Protein AF-A0A965AMY0-F1 (afdb_monomer_lite)

Radius of gyration: 26.98 Å; chains: 1; bounding box: 56×96×54 Å

Structure (mmCIF, N/CA/C/O backbone):
data_AF-A0A965AMY0-F1
#
_entry.id   AF-A0A965AMY0-F1
#
loop_
_atom_site.group_PDB
_atom_site.id
_atom_site.type_symbol
_atom_site.label_atom_id
_atom_site.label_alt_id
_atom_site.label_comp_id
_atom_site.label_asym_id
_atom_site.label_entity_id
_atom_site.label_seq_id
_atom_site.pdbx_PDB_ins_code
_atom_site.Cartn_x
_atom_site.Cartn_y
_atom_site.Cartn_z
_atom_site.occupancy
_atom_site.B_iso_or_equiv
_atom_site.auth_seq_id
_atom_site.auth_comp_id
_atom_site.auth_asym_id
_atom_site.auth_atom_id
_atom_site.pdbx_PDB_model_num
ATOM 1 N N . MET A 1 1 ? 33.129 76.648 -0.211 1.00 40.91 1 MET A N 1
ATOM 2 C CA . MET A 1 1 ? 31.915 75.975 -0.718 1.00 40.91 1 MET A CA 1
ATOM 3 C C . MET A 1 1 ? 32.056 74.474 -0.493 1.00 40.91 1 MET A C 1
ATOM 5 O O . MET A 1 1 ? 32.808 73.860 -1.237 1.00 40.91 1 MET A O 1
ATOM 9 N N . PRO A 1 2 ? 31.435 73.881 0.540 1.00 38.44 2 PRO A N 1
ATOM 10 C CA . PRO A 1 2 ? 31.402 72.432 0.691 1.00 38.44 2 PRO A CA 1
ATOM 11 C C . PRO A 1 2 ? 30.094 71.863 0.118 1.00 38.44 2 PRO A C 1
ATOM 13 O O . PRO A 1 2 ? 29.006 72.329 0.450 1.00 38.44 2 PRO A O 1
ATOM 16 N N . LEU A 1 3 ? 30.212 70.861 -0.756 1.00 37.47 3 LEU A N 1
ATOM 17 C CA . LEU A 1 3 ? 29.101 70.016 -1.191 1.00 37.47 3 LEU A CA 1
ATOM 18 C C . LEU A 1 3 ? 28.774 69.036 -0.053 1.00 37.47 3 LEU A C 1
ATOM 20 O O . LEU A 1 3 ? 29.602 68.200 0.304 1.00 37.47 3 LEU A O 1
ATOM 24 N N . ALA A 1 4 ? 27.576 69.141 0.517 1.00 36.69 4 ALA A N 1
ATOM 25 C CA . ALA A 1 4 ? 27.048 68.172 1.468 1.00 36.69 4 ALA A CA 1
ATOM 26 C C . ALA A 1 4 ? 26.496 66.955 0.706 1.00 36.69 4 ALA A C 1
ATOM 28 O O . ALA A 1 4 ? 25.493 67.060 0.003 1.00 36.69 4 ALA A O 1
ATOM 29 N N . ALA A 1 5 ? 27.151 65.801 0.838 1.00 40.34 5 ALA A N 1
ATOM 30 C CA . ALA A 1 5 ? 26.631 64.526 0.358 1.00 40.34 5 ALA A CA 1
ATOM 31 C C . ALA A 1 5 ? 25.761 63.895 1.456 1.00 40.34 5 ALA A C 1
ATOM 33 O O . ALA A 1 5 ? 26.271 63.382 2.451 1.00 40.34 5 ALA A O 1
ATOM 34 N N . ALA A 1 6 ? 24.441 63.954 1.289 1.00 38.78 6 ALA A N 1
ATOM 35 C CA . ALA A 1 6 ? 23.489 63.286 2.168 1.00 38.78 6 ALA A CA 1
ATOM 36 C C . ALA A 1 6 ? 23.416 61.793 1.809 1.00 38.78 6 ALA A C 1
ATOM 38 O O . ALA A 1 6 ? 22.980 61.426 0.719 1.00 38.78 6 ALA A O 1
ATOM 39 N N . TRP A 1 7 ? 23.854 60.927 2.721 1.00 38.91 7 TRP A N 1
ATOM 40 C CA . TRP A 1 7 ? 23.672 59.480 2.611 1.00 38.91 7 TRP A CA 1
ATOM 41 C C . TRP A 1 7 ? 22.263 59.114 3.084 1.00 38.91 7 TRP A C 1
ATOM 43 O O . TRP A 1 7 ? 21.954 59.176 4.273 1.00 38.91 7 TRP A O 1
ATOM 53 N N . GLY A 1 8 ? 21.394 58.748 2.142 1.00 32.88 8 GLY A N 1
ATOM 54 C CA . GLY A 1 8 ? 20.081 58.185 2.438 1.00 32.88 8 GLY A CA 1
ATOM 55 C C . GLY A 1 8 ? 20.211 56.732 2.889 1.00 32.88 8 GLY A C 1
ATOM 56 O O . GLY A 1 8 ? 20.557 55.860 2.096 1.00 32.88 8 GLY A O 1
ATOM 57 N N . VAL A 1 9 ? 19.915 56.460 4.159 1.00 40.53 9 VAL A N 1
ATOM 58 C CA . VAL A 1 9 ? 19.747 55.094 4.669 1.00 40.53 9 VAL A CA 1
ATOM 59 C C . VAL A 1 9 ? 18.398 54.572 4.175 1.00 40.53 9 VAL A C 1
ATOM 61 O O . VAL A 1 9 ? 17.348 54.904 4.721 1.00 40.53 9 VAL A O 1
ATOM 64 N N . ALA A 1 10 ? 18.414 53.757 3.121 1.00 36.34 10 ALA A N 1
ATOM 65 C CA . ALA A 1 10 ? 17.249 52.989 2.706 1.00 36.34 10 ALA A CA 1
ATOM 66 C C . ALA A 1 10 ? 17.063 51.816 3.681 1.00 36.34 10 ALA A C 1
ATOM 68 O O . ALA A 1 10 ? 17.710 50.777 3.562 1.00 36.34 10 ALA A O 1
ATOM 69 N N . ALA A 1 11 ? 16.191 51.992 4.674 1.00 38.28 11 ALA A N 1
ATOM 70 C CA . ALA A 1 11 ? 15.753 50.902 5.534 1.00 38.28 11 ALA A CA 1
ATOM 71 C C . ALA A 1 11 ? 14.931 49.909 4.696 1.00 38.28 11 ALA A C 1
ATOM 73 O O . ALA A 1 11 ? 13.764 50.152 4.378 1.00 38.28 11 ALA A O 1
ATOM 74 N N . SER A 1 12 ? 15.545 48.788 4.319 1.00 38.44 12 SER A N 1
ATOM 75 C CA . SER A 1 12 ? 14.845 47.652 3.732 1.00 38.44 12 SER A CA 1
ATOM 76 C C . SER A 1 12 ? 13.885 47.089 4.779 1.00 38.44 12 SER A C 1
ATOM 78 O O . SER A 1 12 ? 14.261 46.419 5.740 1.00 38.44 12 SER A O 1
ATOM 80 N N . ARG A 1 13 ? 12.601 47.414 4.624 1.00 40.78 13 ARG A N 1
ATOM 81 C CA . ARG A 1 13 ? 11.528 46.844 5.433 1.00 40.78 13 ARG A CA 1
ATOM 82 C C . ARG A 1 13 ? 11.476 45.358 5.091 1.00 40.78 13 ARG A C 1
ATOM 84 O O . ARG A 1 13 ? 10.983 44.986 4.031 1.00 40.78 13 ARG A O 1
ATOM 91 N N . ALA A 1 14 ? 12.059 44.526 5.953 1.00 39.56 14 ALA A N 1
ATOM 92 C CA . ALA A 1 14 ? 12.010 43.080 5.825 1.00 39.56 14 ALA A CA 1
ATOM 93 C C . ALA A 1 14 ? 10.544 42.664 5.668 1.00 39.56 14 ALA A C 1
ATOM 95 O O . ALA A 1 14 ? 9.740 42.819 6.592 1.00 39.56 14 ALA A O 1
ATOM 96 N N . ALA A 1 15 ? 10.195 42.181 4.477 1.00 35.12 15 ALA A N 1
ATOM 97 C CA . ALA A 1 15 ? 8.923 41.540 4.225 1.00 35.12 15 ALA A CA 1
ATOM 98 C C . ALA A 1 15 ? 8.898 40.263 5.069 1.00 35.12 15 ALA A C 1
ATOM 100 O O . ALA A 1 15 ? 9.390 39.213 4.663 1.00 35.12 15 ALA A O 1
ATOM 101 N N . ARG A 1 16 ? 8.372 40.371 6.293 1.00 32.97 16 ARG A N 1
ATOM 102 C CA . ARG A 1 16 ? 7.934 39.217 7.069 1.00 32.97 16 ARG A CA 1
ATOM 103 C C . ARG A 1 16 ? 6.765 38.624 6.298 1.00 32.97 16 ARG A C 1
ATOM 105 O O . ARG A 1 16 ? 5.636 39.086 6.437 1.00 32.97 16 ARG A O 1
ATOM 112 N N . GLY A 1 17 ? 7.070 37.666 5.425 1.00 32.09 17 GLY A N 1
ATOM 113 C CA . GLY A 1 17 ? 6.069 36.803 4.825 1.00 32.09 17 GLY A CA 1
ATOM 114 C C . GLY A 1 17 ? 5.215 36.246 5.953 1.00 32.09 17 GLY A C 1
ATOM 115 O O . GLY A 1 17 ? 5.718 35.552 6.836 1.00 32.09 17 GLY A O 1
ATOM 116 N N . GLN A 1 18 ? 3.944 36.634 5.959 1.00 35.66 18 GLN A N 1
ATOM 117 C CA . GLN A 1 18 ? 2.925 36.021 6.788 1.00 35.66 18 GLN A CA 1
ATOM 118 C C . GLN A 1 18 ? 2.754 34.597 6.265 1.00 35.66 18 GLN A C 1
ATOM 120 O O . GLN A 1 18 ? 1.941 34.335 5.383 1.00 35.66 18 GLN A O 1
ATOM 125 N N . PHE A 1 19 ? 3.567 33.673 6.773 1.00 31.25 19 PHE A N 1
ATOM 126 C CA . PHE A 1 19 ? 3.141 32.290 6.815 1.00 31.25 19 PHE A CA 1
ATOM 127 C C . PHE A 1 19 ? 1.894 32.295 7.688 1.00 31.25 19 PHE A C 1
ATOM 129 O O . PHE A 1 19 ? 1.954 32.631 8.870 1.00 31.25 19 PHE A O 1
ATOM 136 N N . VAL A 1 20 ? 0.749 32.017 7.073 1.00 33.44 20 VAL A N 1
ATOM 137 C CA . VAL A 1 20 ? -0.433 31.603 7.811 1.00 33.44 20 VAL A CA 1
ATOM 138 C C . VAL A 1 20 ? 0.004 30.349 8.559 1.00 33.44 20 VAL A C 1
ATOM 140 O O . VAL A 1 20 ? 0.143 29.285 7.957 1.00 33.44 20 VAL A O 1
ATOM 143 N N . GLU A 1 21 ? 0.297 30.479 9.852 1.00 36.56 21 GLU A N 1
ATOM 144 C CA . GLU A 1 21 ? 0.206 29.342 10.756 1.00 36.56 21 GLU A CA 1
ATOM 145 C C . GLU A 1 21 ? -1.244 28.884 10.656 1.00 36.56 21 GLU A C 1
ATOM 147 O O . GLU A 1 21 ? -2.154 29.487 11.226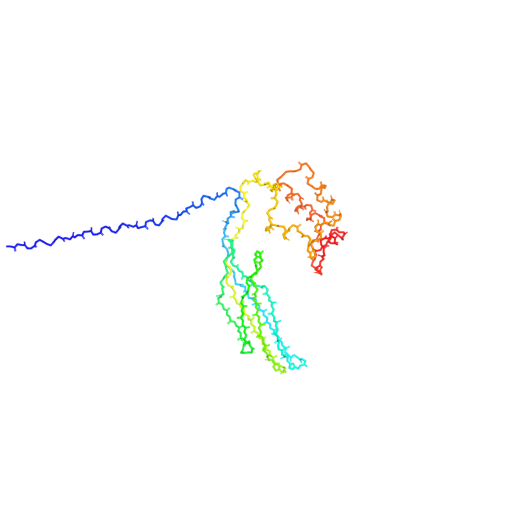 1.00 36.56 21 GLU A O 1
ATOM 152 N N . ALA A 1 22 ? -1.480 27.856 9.843 1.00 39.28 22 ALA A N 1
ATOM 153 C CA . ALA A 1 22 ? -2.684 27.071 9.968 1.00 39.28 22 ALA A CA 1
ATOM 154 C C . ALA A 1 22 ? -2.629 26.505 11.387 1.00 39.28 22 ALA A C 1
ATOM 156 O O . ALA A 1 22 ? -1.858 25.582 11.648 1.00 39.28 22 ALA A O 1
ATOM 157 N N . GLY A 1 23 ? -3.359 27.132 12.314 1.00 38.09 23 GLY A N 1
ATOM 158 C CA . GLY A 1 23 ? -3.565 26.591 13.648 1.00 38.09 23 GLY A CA 1
ATOM 159 C C . GLY A 1 23 ? -4.011 25.151 13.466 1.00 38.09 23 GLY A C 1
ATOM 160 O O . GLY A 1 23 ? -5.064 24.909 12.877 1.00 38.09 23 GLY A O 1
ATOM 161 N N . GLY A 1 24 ? -3.142 24.210 13.836 1.00 50.38 24 GLY A N 1
ATOM 162 C CA . GLY A 1 24 ? -3.396 22.795 13.626 1.00 50.38 24 GLY A CA 1
ATOM 163 C C . GLY A 1 24 ? -4.695 22.443 14.328 1.00 50.38 24 GLY A C 1
ATOM 164 O O . GLY A 1 24 ? -4.801 22.619 15.540 1.00 50.38 24 GLY A O 1
ATOM 165 N N . ASP A 1 25 ? -5.691 22.006 13.561 1.00 63.59 25 ASP A N 1
ATOM 166 C CA . ASP A 1 25 ? -6.920 21.466 14.124 1.00 63.59 25 ASP A CA 1
ATOM 167 C C . ASP A 1 25 ? -6.528 20.356 15.111 1.00 63.59 25 ASP A C 1
ATOM 169 O O . ASP A 1 25 ? -5.743 19.468 14.768 1.00 63.59 25 ASP A O 1
ATOM 173 N N . LEU A 1 26 ? -7.030 20.426 16.346 1.00 62.97 26 LEU A N 1
ATOM 174 C CA . LEU A 1 26 ? -6.721 19.464 17.413 1.00 62.97 26 LEU A CA 1
ATOM 175 C C . LEU A 1 26 ? -7.080 18.025 17.012 1.00 62.97 26 LEU A C 1
ATOM 177 O O . LEU A 1 26 ? -6.566 17.070 17.594 1.00 62.97 26 LEU A O 1
ATOM 181 N N . HIS A 1 27 ? -7.944 17.882 16.007 1.00 68.12 27 HIS A N 1
ATOM 182 C CA . HIS A 1 27 ? -8.390 16.618 15.439 1.00 68.12 27 HIS A CA 1
ATOM 183 C C . HIS A 1 27 ? -7.567 16.150 14.227 1.00 68.12 27 HIS A C 1
ATOM 185 O O . HIS A 1 27 ? -7.759 15.026 13.760 1.00 68.12 27 HIS A O 1
ATOM 191 N N . SER A 1 28 ? -6.657 16.980 13.708 1.00 71.25 28 SER A N 1
ATOM 192 C CA . SER A 1 28 ? -5.784 16.617 12.590 1.00 71.25 28 SER A CA 1
ATOM 193 C C . SER A 1 28 ? -4.590 15.770 13.045 1.00 71.25 28 SER A C 1
ATOM 195 O O . SER A 1 28 ? -4.064 15.973 14.143 1.00 71.25 28 SER A O 1
ATOM 197 N N . PRO A 1 29 ? -4.118 14.831 12.200 1.00 79.94 29 PRO A N 1
ATOM 198 C CA . PRO A 1 29 ? -2.915 14.065 12.493 1.00 79.94 29 PRO A CA 1
ATOM 199 C C . PRO A 1 29 ? -1.717 15.002 12.643 1.00 79.94 29 PRO A C 1
ATOM 201 O O . PRO A 1 29 ? -1.482 15.878 11.807 1.00 79.94 29 PRO A O 1
ATOM 204 N N . GLN A 1 30 ? -0.942 14.799 13.704 1.00 88.75 30 GLN A N 1
ATOM 205 C CA . GLN A 1 30 ? 0.308 15.522 13.907 1.00 88.75 30 GLN A CA 1
ATOM 206 C C . GLN A 1 30 ? 1.457 14.749 13.268 1.00 88.75 30 GLN A C 1
ATOM 208 O O . GLN A 1 30 ? 1.470 13.517 13.259 1.00 88.75 30 GLN A O 1
ATOM 213 N N . PHE A 1 31 ? 2.446 15.469 12.746 1.00 91.25 31 PHE A N 1
ATOM 214 C CA . PHE A 1 31 ? 3.624 14.852 12.148 1.00 91.25 31 PHE A CA 1
ATOM 215 C C . PHE A 1 31 ? 4.823 14.972 13.081 1.00 91.25 31 PHE A C 1
ATOM 217 O O . PHE A 1 31 ? 5.216 16.070 13.469 1.00 91.25 31 PHE A O 1
ATOM 224 N N . GLY A 1 32 ? 5.398 13.826 13.431 1.00 91.06 32 GLY A N 1
ATOM 225 C CA . GLY A 1 32 ? 6.611 13.717 14.225 1.00 91.06 32 GLY A CA 1
ATOM 226 C C . GLY A 1 32 ? 7.877 13.824 13.377 1.00 91.06 32 GLY A C 1
ATOM 227 O O . GLY A 1 32 ? 7.909 14.459 12.320 1.00 91.06 32 GLY A O 1
ATOM 228 N N . ALA A 1 33 ? 8.940 13.172 13.851 1.00 93.00 33 ALA A N 1
ATOM 229 C CA . ALA A 1 33 ? 10.237 13.175 13.187 1.00 93.00 33 ALA A CA 1
ATOM 230 C C . ALA A 1 33 ? 10.152 12.665 11.738 1.00 93.00 33 ALA A C 1
ATOM 232 O O . ALA A 1 33 ? 9.377 11.758 11.416 1.00 93.00 33 ALA A O 1
ATOM 233 N N . ALA A 1 34 ? 10.975 13.261 10.875 1.00 94.44 34 ALA A N 1
ATOM 234 C CA . ALA A 1 34 ? 11.134 12.857 9.487 1.00 94.44 34 ALA A CA 1
ATOM 235 C C . ALA A 1 34 ? 12.326 11.903 9.335 1.00 94.44 34 ALA A C 1
ATOM 237 O O . ALA A 1 34 ? 13.375 12.119 9.941 1.00 94.44 34 ALA A O 1
ATOM 238 N N . GLY A 1 35 ? 12.173 10.887 8.491 1.00 95.19 35 GLY A N 1
ATOM 239 C CA . GLY A 1 35 ? 13.249 10.013 8.037 1.00 95.19 35 GLY A CA 1
ATOM 240 C C . GLY A 1 35 ? 13.298 9.970 6.514 1.00 95.19 35 GLY A C 1
ATOM 241 O O . GLY A 1 35 ? 12.254 9.966 5.858 1.00 95.19 35 GLY A O 1
ATOM 242 N N . THR A 1 36 ? 14.507 9.922 5.957 1.00 97.00 36 THR A N 1
ATOM 243 C CA . THR A 1 36 ? 14.726 9.828 4.509 1.00 97.00 36 THR A CA 1
ATOM 244 C C . THR A 1 36 ? 15.282 8.457 4.145 1.00 97.00 36 THR A C 1
ATOM 246 O O . THR A 1 36 ? 16.210 7.966 4.784 1.00 97.00 36 THR A O 1
ATOM 249 N N . GLN A 1 37 ? 14.725 7.836 3.107 1.00 96.44 37 GLN A N 1
ATOM 250 C CA . GLN A 1 37 ? 15.173 6.543 2.592 1.00 96.44 37 GLN A CA 1
ATOM 251 C C . GLN A 1 37 ? 15.189 6.528 1.064 1.00 96.44 37 GLN A C 1
ATOM 253 O O . GLN A 1 37 ? 14.376 7.190 0.418 1.00 96.44 37 GLN A O 1
ATOM 258 N N . ARG A 1 38 ? 16.086 5.730 0.479 1.00 97.00 38 ARG A N 1
ATOM 259 C CA . ARG A 1 38 ? 16.074 5.452 -0.961 1.00 97.00 38 ARG A CA 1
ATOM 260 C C . ARG A 1 38 ? 15.243 4.211 -1.251 1.00 97.00 38 ARG A C 1
ATOM 262 O O . ARG A 1 38 ? 15.397 3.188 -0.592 1.00 97.00 38 ARG A O 1
ATOM 269 N N . TYR A 1 39 ? 14.380 4.303 -2.252 1.00 96.38 39 TYR A N 1
ATOM 270 C CA . TYR A 1 39 ? 13.478 3.241 -2.668 1.00 96.38 39 TYR A CA 1
ATOM 271 C C . TYR A 1 39 ? 13.615 3.001 -4.169 1.00 96.38 39 TYR A C 1
ATOM 273 O O . TYR A 1 39 ? 13.249 3.851 -4.979 1.00 96.38 39 TYR A O 1
ATOM 281 N N . ARG A 1 40 ? 14.164 1.842 -4.535 1.00 97.31 40 ARG A N 1
ATOM 282 C CA . ARG A 1 40 ? 14.358 1.431 -5.927 1.00 97.31 40 ARG A CA 1
ATOM 283 C C . ARG A 1 40 ? 13.193 0.547 -6.361 1.00 97.31 40 ARG A C 1
ATOM 285 O O . ARG A 1 40 ? 12.950 -0.488 -5.747 1.00 97.31 40 ARG A O 1
ATOM 292 N N . VAL A 1 41 ? 12.490 0.945 -7.415 1.00 96.62 41 VAL A N 1
ATOM 293 C CA . VAL A 1 41 ? 11.319 0.234 -7.943 1.00 96.62 41 VAL A CA 1
ATOM 294 C C . VAL A 1 41 ? 11.297 0.308 -9.462 1.00 96.62 41 VAL A C 1
ATOM 296 O O . VAL A 1 41 ? 11.682 1.313 -10.054 1.00 96.62 41 VAL A O 1
ATOM 299 N N . GLY A 1 42 ? 10.859 -0.760 -10.115 1.00 96.44 42 GLY A N 1
ATOM 300 C CA . GLY A 1 42 ? 10.875 -0.820 -11.564 1.00 96.44 42 GLY A CA 1
ATOM 301 C C . GLY A 1 42 ? 10.347 -2.123 -12.121 1.00 96.44 42 GLY A C 1
ATOM 302 O O . GLY A 1 42 ? 9.896 -3.001 -11.387 1.00 96.44 42 GLY A O 1
ATOM 303 N N . VAL A 1 43 ? 10.446 -2.237 -13.437 1.00 96.88 43 VAL A N 1
ATOM 304 C CA . VAL A 1 43 ? 10.149 -3.459 -14.178 1.00 96.88 43 VAL A CA 1
ATOM 305 C C . VAL A 1 43 ? 11.353 -3.846 -15.025 1.00 96.88 43 VAL A C 1
ATOM 307 O O . VAL A 1 43 ? 12.071 -2.988 -15.542 1.00 96.88 43 VAL A O 1
ATOM 310 N N . ARG A 1 44 ? 11.555 -5.154 -15.162 1.00 96.75 44 ARG A N 1
ATOM 311 C CA . ARG A 1 44 ? 12.562 -5.767 -16.022 1.00 96.75 44 ARG A CA 1
ATOM 312 C C . ARG A 1 44 ? 11.906 -6.902 -16.789 1.00 96.75 44 ARG A C 1
ATOM 314 O O . ARG A 1 44 ? 11.285 -7.770 -16.178 1.00 96.75 44 ARG A O 1
ATOM 321 N N . VAL A 1 45 ? 12.004 -6.866 -18.110 1.00 95.50 45 VAL A N 1
ATOM 322 C CA . VAL A 1 45 ? 11.345 -7.805 -19.017 1.00 95.50 45 VAL A CA 1
ATOM 323 C C . VAL A 1 45 ? 12.412 -8.491 -19.854 1.00 95.50 45 VAL A C 1
ATOM 325 O O . VAL A 1 45 ? 13.163 -7.823 -20.556 1.00 95.50 45 VAL A O 1
ATOM 328 N N . ALA A 1 46 ? 12.471 -9.821 -19.784 1.00 95.69 46 ALA A N 1
ATOM 329 C CA . ALA A 1 46 ? 13.431 -10.631 -20.529 1.00 95.69 46 ALA A CA 1
ATOM 330 C C . ALA A 1 46 ? 12.712 -11.544 -21.533 1.00 95.69 46 ALA A C 1
ATOM 332 O O . ALA A 1 46 ? 11.890 -12.383 -21.154 1.00 95.69 46 ALA A O 1
ATOM 333 N N . ALA A 1 47 ? 13.061 -11.420 -22.811 1.00 95.19 47 ALA A N 1
ATOM 334 C CA . ALA A 1 47 ? 12.476 -12.172 -23.918 1.00 95.19 47 ALA A CA 1
ATOM 335 C C . ALA A 1 47 ? 13.118 -13.567 -24.065 1.00 95.19 47 ALA A C 1
ATOM 337 O O . ALA A 1 47 ? 13.878 -13.837 -24.995 1.00 95.19 47 ALA A O 1
ATOM 338 N N . ARG A 1 48 ? 12.841 -14.478 -23.122 1.00 93.25 48 ARG A N 1
ATOM 339 C CA . ARG A 1 48 ? 13.463 -15.822 -23.085 1.00 93.25 48 ARG A CA 1
ATOM 340 C C . ARG A 1 48 ? 12.918 -16.797 -24.138 1.00 93.25 48 ARG A C 1
ATOM 342 O O . ARG A 1 48 ? 13.660 -17.657 -24.593 1.00 93.25 48 ARG A O 1
ATOM 349 N N . GLY A 1 49 ? 11.643 -16.671 -24.508 1.00 88.94 49 GLY A N 1
ATOM 350 C CA . GLY A 1 49 ? 10.939 -17.602 -25.406 1.00 88.94 49 GLY A CA 1
ATOM 351 C C . GLY A 1 49 ? 10.848 -17.160 -26.870 1.00 88.94 49 GLY A C 1
ATOM 352 O O . GLY A 1 49 ? 10.156 -17.804 -27.650 1.00 88.94 49 GLY A O 1
ATOM 353 N N . GLY A 1 50 ? 11.495 -16.052 -27.240 1.00 91.94 50 GLY A N 1
ATOM 354 C CA . GLY A 1 50 ? 11.384 -15.442 -28.567 1.00 91.94 50 GLY A CA 1
ATOM 355 C C . GLY A 1 50 ? 11.057 -13.952 -28.494 1.00 91.94 50 GLY A C 1
ATOM 356 O O . GLY A 1 50 ? 11.003 -13.373 -27.415 1.00 91.94 50 GLY A O 1
ATOM 357 N N . ARG A 1 51 ? 10.862 -13.329 -29.659 1.00 94.88 51 ARG A N 1
ATOM 358 C CA . ARG A 1 51 ? 10.562 -11.896 -29.799 1.00 94.88 51 ARG A CA 1
ATOM 359 C C . ARG A 1 51 ? 9.232 -11.539 -29.124 1.00 94.88 51 ARG A C 1
ATOM 361 O O . ARG A 1 51 ? 8.224 -12.192 -29.388 1.00 94.88 51 ARG A O 1
ATOM 368 N N . CYS A 1 52 ? 9.210 -10.475 -28.326 1.00 95.12 52 CYS A N 1
ATOM 369 C CA . CYS A 1 52 ? 7.996 -9.942 -27.703 1.00 95.12 52 CYS A CA 1
ATOM 370 C C . CYS A 1 52 ? 7.630 -8.590 -28.327 1.00 95.12 52 CYS A C 1
ATOM 372 O O . CYS A 1 52 ? 8.511 -7.813 -28.682 1.00 95.12 52 CYS A O 1
ATOM 374 N N . ARG A 1 53 ? 6.335 -8.296 -28.463 1.00 94.25 53 ARG A N 1
ATOM 375 C CA . ARG A 1 53 ? 5.826 -7.034 -29.020 1.00 94.25 53 ARG A CA 1
ATOM 376 C C . ARG A 1 53 ? 4.739 -6.452 -28.135 1.00 94.25 53 ARG A C 1
ATOM 378 O O . ARG A 1 53 ? 4.103 -7.199 -27.396 1.00 94.25 53 ARG A O 1
ATOM 385 N N . ASP A 1 54 ? 4.556 -5.139 -28.238 1.00 95.00 54 ASP A N 1
ATOM 386 C CA . ASP A 1 54 ? 3.481 -4.382 -27.588 1.00 95.00 54 ASP A CA 1
ATOM 387 C C . ASP A 1 54 ? 3.361 -4.668 -26.081 1.00 95.00 54 ASP A C 1
ATOM 389 O O . ASP A 1 54 ? 2.273 -4.842 -25.528 1.00 95.00 54 ASP A O 1
ATOM 393 N N . ILE A 1 55 ? 4.506 -4.726 -25.395 1.00 95.94 55 ILE A N 1
ATOM 394 C CA . ILE A 1 55 ? 4.542 -4.974 -23.956 1.00 95.94 55 ILE A CA 1
ATOM 395 C C . ILE A 1 55 ? 4.076 -3.708 -23.237 1.00 95.94 55 ILE A C 1
ATOM 397 O O . ILE A 1 55 ? 4.663 -2.631 -23.383 1.00 95.94 55 ILE A O 1
ATOM 401 N N . TYR A 1 56 ? 3.047 -3.874 -22.411 1.00 96.50 56 TYR A N 1
ATOM 402 C CA . TYR A 1 56 ? 2.471 -2.837 -21.568 1.00 96.50 56 TYR A CA 1
ATOM 403 C C . TYR A 1 56 ? 2.583 -3.254 -20.102 1.00 96.50 56 TYR A C 1
ATOM 405 O O . TYR A 1 56 ? 1.873 -4.151 -19.645 1.00 96.50 56 TYR A O 1
ATOM 413 N N . ALA A 1 57 ? 3.483 -2.614 -19.359 1.00 95.94 57 ALA A N 1
ATOM 414 C CA . ALA A 1 57 ? 3.680 -2.882 -17.941 1.00 95.94 57 ALA A CA 1
ATOM 415 C C . ALA A 1 57 ? 3.223 -1.691 -17.100 1.00 95.94 57 ALA A C 1
ATOM 417 O O . ALA A 1 57 ? 3.527 -0.536 -17.405 1.00 95.94 57 ALA A O 1
ATOM 418 N N . THR A 1 58 ? 2.519 -1.978 -16.005 1.00 95.50 58 THR A N 1
ATOM 419 C CA . THR A 1 58 ? 2.131 -0.952 -15.039 1.00 95.50 58 THR A CA 1
ATOM 420 C C . THR A 1 58 ? 2.440 -1.380 -13.623 1.00 95.50 58 THR A C 1
ATOM 422 O O . THR A 1 58 ? 2.206 -2.534 -13.271 1.00 95.50 58 THR A O 1
ATOM 425 N N . LEU A 1 59 ? 2.898 -0.441 -12.803 1.00 95.00 59 LEU A N 1
ATOM 426 C CA . LEU A 1 59 ? 3.166 -0.679 -11.391 1.00 95.00 59 LEU A CA 1
ATOM 427 C C . LEU A 1 59 ? 2.904 0.577 -10.554 1.00 95.00 59 LEU A C 1
ATOM 429 O O . LEU A 1 59 ? 3.080 1.689 -11.059 1.00 95.00 59 LEU A O 1
ATOM 433 N N . PRO A 1 60 ? 2.473 0.427 -9.291 1.00 94.50 60 PRO A N 1
ATOM 434 C CA . PRO A 1 60 ? 2.382 1.551 -8.374 1.00 94.50 60 PRO A CA 1
ATOM 435 C C . PRO A 1 60 ? 3.785 2.053 -8.019 1.00 94.50 60 PRO A C 1
ATOM 437 O O . PRO A 1 60 ? 4.713 1.270 -7.820 1.00 94.50 60 PRO A O 1
ATOM 440 N N . VAL A 1 61 ? 3.932 3.369 -7.925 1.00 95.12 61 VAL A N 1
ATOM 441 C CA . VAL A 1 61 ? 5.154 4.048 -7.493 1.00 95.12 61 VAL A CA 1
ATOM 442 C C . VAL A 1 61 ? 4.819 5.092 -6.425 1.00 95.12 61 VAL A C 1
ATOM 444 O O . VAL A 1 61 ? 3.674 5.551 -6.357 1.00 95.12 61 VAL A O 1
ATOM 447 N N . PRO A 1 62 ? 5.789 5.478 -5.578 1.00 94.19 62 PRO A N 1
ATOM 448 C CA . PRO A 1 62 ? 5.569 6.510 -4.575 1.00 94.19 62 PRO A CA 1
ATOM 449 C C . PRO A 1 62 ? 5.059 7.834 -5.164 1.00 94.19 62 PRO A C 1
ATOM 451 O O . PRO A 1 62 ? 5.383 8.212 -6.294 1.00 94.19 62 PRO A O 1
ATOM 454 N N . MET A 1 63 ? 4.276 8.549 -4.358 1.00 94.25 63 MET A N 1
ATOM 455 C CA . MET A 1 63 ? 3.780 9.897 -4.635 1.00 94.25 63 MET A CA 1
ATOM 456 C C . MET A 1 63 ? 3.785 10.743 -3.365 1.00 94.25 63 MET A C 1
ATOM 458 O O . MET A 1 63 ? 4.015 10.213 -2.270 1.00 94.25 63 MET A O 1
ATOM 462 N N . ASP A 1 64 ? 3.528 12.035 -3.540 1.00 93.12 64 ASP A N 1
ATOM 463 C CA . ASP A 1 64 ? 3.458 12.991 -2.445 1.00 93.12 64 ASP A CA 1
ATOM 464 C C . ASP A 1 64 ? 2.156 12.837 -1.649 1.00 93.12 64 ASP A C 1
ATOM 466 O O . ASP A 1 64 ? 1.069 12.694 -2.209 1.00 93.12 64 ASP A O 1
ATOM 470 N N . TRP A 1 65 ? 2.303 12.901 -0.331 1.00 92.19 65 TRP A N 1
ATOM 471 C CA . TRP A 1 65 ? 1.255 12.937 0.683 1.00 92.19 65 TRP A CA 1
ATOM 472 C C . TRP A 1 65 ? 1.639 13.976 1.751 1.00 92.19 65 TRP A C 1
ATOM 474 O O . TRP A 1 65 ? 2.811 14.343 1.847 1.00 92.19 65 TRP A O 1
ATOM 484 N N . PRO A 1 66 ? 0.710 14.456 2.594 1.00 91.31 66 PRO A N 1
ATOM 485 C CA . PRO A 1 66 ? 1.049 15.383 3.680 1.00 91.31 66 PRO A CA 1
ATOM 486 C C . PRO A 1 66 ? 2.201 14.898 4.584 1.00 91.31 66 PRO A C 1
ATOM 488 O O . PRO A 1 66 ? 3.046 15.687 5.007 1.00 91.31 66 PRO A O 1
ATOM 491 N N . GLU A 1 67 ? 2.271 13.592 4.836 1.00 93.00 67 GLU A N 1
ATOM 492 C CA . GLU A 1 67 ? 3.300 12.925 5.633 1.00 93.00 67 GLU A CA 1
ATOM 493 C C . GLU A 1 67 ? 4.524 12.457 4.830 1.00 93.00 67 GLU A C 1
ATOM 495 O O . GLU A 1 67 ? 5.513 12.029 5.429 1.00 93.00 67 GLU A O 1
ATOM 500 N N . GLN A 1 68 ? 4.475 12.483 3.495 1.00 94.75 68 GLN A N 1
ATOM 501 C CA . GLN A 1 68 ? 5.499 11.887 2.635 1.00 94.75 68 GLN A CA 1
ATOM 502 C C . GLN A 1 68 ? 5.814 12.757 1.419 1.00 94.75 68 GLN A C 1
ATOM 504 O O . GLN A 1 68 ? 4.943 13.054 0.616 1.00 94.75 68 GLN A O 1
ATOM 509 N N . GLN A 1 69 ? 7.094 13.042 1.201 1.00 95.69 69 GLN A N 1
ATOM 510 C CA . GLN A 1 69 ? 7.591 13.644 -0.036 1.00 95.69 69 GLN A CA 1
ATOM 511 C C . GLN A 1 69 ? 8.370 12.604 -0.837 1.00 95.69 69 GLN A C 1
ATOM 513 O O . GLN A 1 69 ? 9.218 11.902 -0.279 1.00 95.69 69 GLN A O 1
ATOM 518 N N . ALA A 1 70 ? 8.088 12.504 -2.133 1.00 95.19 70 ALA A N 1
ATOM 519 C CA . ALA A 1 70 ? 8.699 11.549 -3.042 1.00 95.19 70 ALA A CA 1
ATOM 520 C C . ALA A 1 70 ? 9.389 12.269 -4.205 1.00 95.19 70 ALA A C 1
ATOM 522 O O . ALA A 1 70 ? 8.752 12.885 -5.057 1.00 95.19 70 ALA A O 1
ATOM 523 N N . ARG A 1 71 ? 10.711 12.122 -4.296 1.00 96.50 71 ARG A N 1
ATOM 524 C CA . ARG A 1 71 ? 11.514 12.688 -5.384 1.00 96.50 71 ARG A CA 1
ATOM 525 C C . ARG A 1 71 ? 12.233 11.584 -6.138 1.00 96.50 71 ARG A C 1
ATOM 527 O O . ARG A 1 71 ? 12.882 10.747 -5.529 1.00 96.50 71 ARG A O 1
ATOM 534 N N . ILE A 1 72 ? 12.175 11.599 -7.465 1.00 96.44 72 ILE A N 1
ATOM 535 C CA . ILE A 1 72 ? 13.033 10.728 -8.278 1.00 96.44 72 ILE A CA 1
ATOM 536 C C . ILE A 1 72 ? 14.450 11.307 -8.235 1.00 96.44 72 ILE A C 1
ATOM 538 O O . ILE A 1 72 ? 14.653 12.470 -8.588 1.00 96.44 72 ILE A O 1
ATOM 542 N N . VAL A 1 73 ? 15.408 10.511 -7.767 1.00 97.75 73 VAL A N 1
ATOM 543 C CA . VAL A 1 73 ? 16.827 10.896 -7.672 1.00 97.75 73 VAL A CA 1
ATOM 544 C C . VAL A 1 73 ? 17.701 10.185 -8.691 1.00 97.75 73 VAL A C 1
ATOM 546 O O . VAL A 1 73 ? 18.794 10.660 -8.977 1.00 97.75 73 VAL A O 1
ATOM 549 N N . ASP A 1 74 ? 17.223 9.072 -9.240 1.00 97.56 74 ASP A N 1
ATOM 550 C CA . ASP A 1 74 ? 17.918 8.328 -10.280 1.00 97.56 74 ASP A CA 1
ATOM 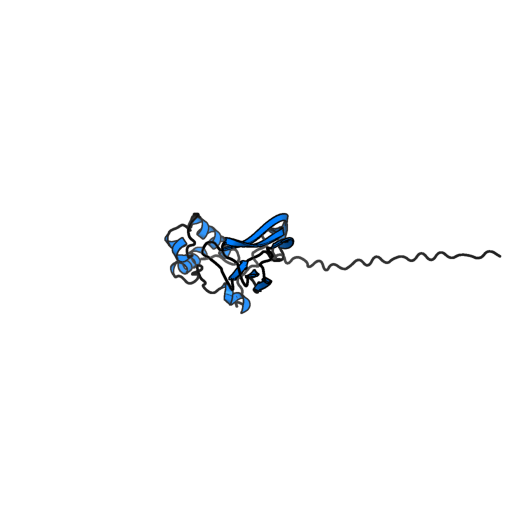551 C C . ASP A 1 74 ? 16.917 7.551 -11.154 1.00 97.56 74 ASP A C 1
ATOM 553 O O . ASP A 1 74 ? 15.821 7.184 -10.710 1.00 97.56 74 ASP A O 1
ATOM 557 N N . GLN A 1 75 ? 17.287 7.371 -12.419 1.00 96.81 75 GLN A N 1
ATOM 558 C CA . GLN A 1 75 ? 16.477 6.747 -13.456 1.00 96.81 75 GLN A CA 1
ATOM 559 C C . GLN A 1 75 ? 17.382 5.925 -14.374 1.00 96.81 75 GLN A C 1
ATOM 561 O O . GLN A 1 75 ? 18.212 6.467 -15.099 1.00 96.81 75 GLN A O 1
ATOM 566 N N . ASP A 1 76 ? 17.148 4.619 -14.377 1.00 96.94 76 ASP A N 1
ATOM 567 C CA . ASP A 1 76 ? 17.878 3.621 -15.148 1.00 96.94 76 ASP A CA 1
ATOM 568 C C . ASP A 1 76 ? 16.909 2.945 -16.130 1.00 96.94 76 ASP A C 1
ATOM 570 O O . ASP A 1 76 ? 16.004 2.204 -15.732 1.00 96.94 76 ASP A O 1
ATOM 574 N N . THR A 1 77 ? 17.044 3.254 -17.421 1.00 96.62 77 THR A N 1
ATOM 575 C CA . THR A 1 77 ? 16.143 2.778 -18.482 1.00 96.62 77 THR A CA 1
ATOM 576 C C . THR A 1 77 ? 16.920 2.244 -19.677 1.00 96.62 77 THR A C 1
ATOM 578 O O . THR A 1 77 ? 17.836 2.910 -20.159 1.00 96.62 77 THR A O 1
ATOM 581 N N . SER A 1 78 ? 16.507 1.098 -20.216 1.00 94.94 78 SER A N 1
ATOM 582 C CA . SER A 1 78 ? 17.025 0.556 -21.477 1.00 94.94 78 SER A CA 1
ATOM 583 C C . SER A 1 78 ? 16.529 1.348 -22.692 1.00 94.94 78 SER A C 1
ATOM 585 O O . SER A 1 78 ? 15.445 1.935 -22.668 1.00 94.94 78 SER A O 1
ATOM 587 N N . THR A 1 79 ? 17.263 1.286 -23.803 1.00 92.88 79 THR A N 1
ATOM 588 C CA . THR A 1 79 ? 16.901 1.941 -25.074 1.00 92.88 79 THR A CA 1
ATOM 589 C C . THR A 1 79 ? 15.597 1.428 -25.692 1.00 92.88 79 THR A C 1
ATOM 591 O O . THR A 1 79 ? 14.959 2.146 -26.454 1.00 92.88 79 THR A O 1
ATOM 594 N N . ASP A 1 80 ? 15.174 0.210 -25.349 1.00 92.31 80 ASP A N 1
ATOM 595 C CA . ASP A 1 80 ? 13.965 -0.435 -25.879 1.00 92.31 80 ASP A CA 1
ATOM 596 C C . ASP A 1 80 ? 12.656 0.150 -25.312 1.00 92.31 80 ASP A C 1
ATOM 598 O O . ASP A 1 80 ? 11.562 -0.143 -25.806 1.00 92.31 80 ASP A O 1
ATOM 602 N N . ILE A 1 81 ? 12.737 0.997 -24.276 1.00 94.31 81 ILE A N 1
ATOM 603 C CA . ILE A 1 81 ? 11.565 1.674 -23.720 1.00 94.31 81 ILE A CA 1
ATOM 604 C C . ILE A 1 81 ? 11.072 2.724 -24.718 1.00 94.31 81 ILE A C 1
ATOM 606 O O . ILE A 1 81 ? 11.649 3.800 -24.862 1.00 94.31 81 ILE A O 1
ATOM 610 N N . ARG A 1 82 ? 9.931 2.455 -25.360 1.00 95.06 82 ARG A N 1
ATOM 611 C CA . ARG A 1 82 ? 9.261 3.422 -26.244 1.00 95.06 82 ARG A CA 1
ATOM 612 C C . ARG A 1 82 ? 8.761 4.622 -25.446 1.00 95.06 82 ARG A C 1
ATOM 614 O O . ARG A 1 82 ? 8.766 5.756 -25.924 1.00 95.06 82 ARG A O 1
ATOM 621 N N . ARG A 1 83 ? 8.221 4.355 -24.256 1.00 95.69 83 ARG A N 1
ATOM 622 C CA . ARG A 1 83 ? 7.545 5.361 -23.443 1.00 95.69 83 ARG A CA 1
ATOM 623 C C . ARG A 1 83 ? 7.524 4.963 -21.978 1.00 95.69 83 ARG A C 1
ATOM 625 O O . ARG A 1 83 ? 7.086 3.875 -21.622 1.00 95.69 83 ARG A O 1
ATOM 632 N N . LEU A 1 84 ? 7.873 5.933 -21.145 1.00 96.06 84 LEU A N 1
ATOM 633 C CA . LEU A 1 84 ? 7.652 5.925 -19.708 1.00 96.06 84 LEU A CA 1
ATOM 634 C C . LEU A 1 84 ? 6.736 7.099 -19.352 1.00 96.06 84 LEU A C 1
ATOM 636 O O . LEU A 1 84 ? 7.061 8.246 -19.663 1.00 96.06 84 LEU A O 1
ATOM 640 N N . ARG A 1 85 ? 5.580 6.845 -18.734 1.00 96.31 85 ARG A N 1
ATOM 641 C CA . ARG A 1 85 ? 4.689 7.907 -18.234 1.00 96.31 85 ARG A CA 1
ATOM 642 C C . ARG A 1 85 ? 4.157 7.579 -16.848 1.00 96.31 85 ARG A C 1
ATOM 644 O O . ARG A 1 85 ? 4.093 6.421 -16.450 1.00 96.31 85 ARG A O 1
ATOM 651 N N . PHE A 1 86 ? 3.730 8.619 -16.142 1.00 95.62 86 PHE A N 1
ATOM 652 C CA . PHE A 1 86 ? 3.051 8.489 -14.861 1.00 95.62 86 PHE A CA 1
ATOM 653 C C . PHE A 1 86 ? 1.579 8.861 -14.997 1.00 95.62 86 PHE A C 1
ATOM 655 O O . PHE A 1 86 ? 1.238 9.789 -15.730 1.00 95.62 86 PHE A O 1
ATOM 662 N N . ARG A 1 87 ? 0.721 8.150 -14.271 1.00 94.56 87 ARG A N 1
ATOM 663 C CA . ARG A 1 87 ? -0.706 8.441 -14.143 1.00 94.56 87 ARG A CA 1
ATOM 664 C C . ARG A 1 87 ? -1.080 8.453 -12.671 1.00 94.56 87 ARG A C 1
ATOM 666 O O . ARG A 1 87 ? -0.864 7.466 -11.978 1.00 94.56 87 ARG A O 1
ATOM 673 N N . GLU A 1 88 ? -1.653 9.546 -12.198 1.00 91.31 88 GLU A N 1
ATOM 674 C CA . GLU A 1 88 ? -2.206 9.603 -10.848 1.00 91.31 88 GLU A CA 1
ATOM 675 C C . GLU A 1 88 ? -3.621 9.033 -10.839 1.00 91.31 88 GLU A C 1
ATOM 677 O O . GLU A 1 88 ? -4.414 9.291 -11.747 1.00 91.31 88 GLU A O 1
ATOM 682 N N . THR A 1 89 ? -3.921 8.228 -9.821 1.00 82.62 89 THR A N 1
ATOM 683 C CA . THR A 1 89 ? -5.273 7.728 -9.576 1.00 82.62 89 THR A CA 1
ATOM 684 C C . THR A 1 89 ? -5.837 8.473 -8.365 1.00 82.62 89 THR A C 1
ATOM 686 O O . THR A 1 89 ? -5.215 8.419 -7.302 1.00 82.62 89 THR A O 1
ATOM 689 N N . PRO A 1 90 ? -6.979 9.176 -8.488 1.00 77.75 90 PRO A N 1
ATOM 690 C CA . PRO A 1 90 ? -7.530 9.975 -7.395 1.00 77.75 90 PRO A CA 1
ATOM 691 C C . PRO A 1 90 ? -7.731 9.162 -6.112 1.00 77.75 90 PRO A C 1
ATOM 693 O O . PRO A 1 90 ? -8.383 8.118 -6.134 1.00 77.75 90 PRO A O 1
ATOM 696 N N . GLY A 1 91 ? -7.179 9.645 -4.996 1.00 70.56 91 GLY A N 1
ATOM 697 C CA . GLY A 1 91 ? -7.295 8.989 -3.687 1.00 70.56 91 GLY A CA 1
ATOM 698 C C . GLY A 1 91 ? -6.617 7.617 -3.592 1.00 70.56 91 GLY A C 1
ATOM 699 O O . GLY A 1 91 ? -6.931 6.852 -2.684 1.00 70.56 91 GLY A O 1
ATOM 700 N N . ALA A 1 92 ? -5.732 7.287 -4.533 1.00 76.44 92 ALA A N 1
ATOM 701 C CA . ALA A 1 92 ? -4.983 6.037 -4.571 1.00 76.44 92 ALA A CA 1
ATOM 702 C C . ALA A 1 92 ? -3.500 6.332 -4.859 1.00 76.44 92 ALA A C 1
ATOM 704 O O . ALA A 1 92 ? -2.972 7.338 -4.404 1.00 76.44 92 ALA A O 1
ATOM 705 N N . ALA A 1 93 ? -2.805 5.447 -5.575 1.00 83.50 93 ALA A N 1
ATOM 706 C CA . ALA A 1 93 ? -1.381 5.589 -5.862 1.00 83.50 93 ALA A CA 1
ATOM 707 C C . ALA A 1 93 ? -1.103 6.272 -7.215 1.00 83.50 93 ALA A C 1
ATOM 709 O O . ALA A 1 93 ? -1.940 6.290 -8.128 1.00 83.50 93 ALA A O 1
ATOM 710 N N . ARG A 1 94 ? 0.135 6.751 -7.381 1.00 93.81 94 ARG A N 1
ATOM 711 C CA . ARG A 1 94 ? 0.704 7.085 -8.689 1.00 93.81 94 ARG A CA 1
ATOM 712 C C . ARG A 1 94 ? 1.125 5.799 -9.387 1.00 93.81 94 ARG A C 1
ATOM 714 O O . ARG A 1 94 ? 1.781 4.942 -8.808 1.00 93.81 94 ARG A O 1
ATOM 721 N N . GLN A 1 95 ? 0.741 5.658 -10.643 1.00 95.38 95 GLN A N 1
ATOM 722 C CA . GLN A 1 95 ? 1.050 4.507 -11.476 1.00 95.38 95 GLN A CA 1
ATOM 723 C C . GLN A 1 95 ? 2.143 4.877 -12.474 1.00 95.38 95 GLN A C 1
ATOM 725 O O . GLN A 1 95 ? 2.028 5.876 -13.184 1.00 95.38 95 GLN A O 1
ATOM 730 N N . MET A 1 96 ? 3.183 4.057 -12.553 1.00 96.31 96 MET A N 1
ATOM 731 C CA . MET A 1 96 ? 4.163 4.082 -13.629 1.00 96.31 96 MET A CA 1
ATOM 732 C C . MET A 1 96 ? 3.693 3.164 -14.754 1.00 96.31 96 MET A C 1
ATOM 734 O O . MET A 1 96 ? 3.287 2.031 -14.503 1.00 96.31 96 MET A O 1
ATOM 738 N N . ILE A 1 97 ? 3.741 3.669 -15.984 1.00 97.25 97 ILE A N 1
ATOM 739 C CA . ILE A 1 97 ? 3.348 2.972 -17.208 1.00 97.25 97 ILE A CA 1
ATOM 740 C C . ILE A 1 97 ? 4.573 2.908 -18.119 1.00 97.25 97 ILE A C 1
ATOM 742 O O . ILE A 1 97 ? 5.139 3.949 -18.467 1.00 97.25 97 ILE A O 1
ATOM 746 N N . VAL A 1 98 ? 4.954 1.692 -18.500 1.00 97.44 98 VAL A N 1
ATOM 747 C CA . VAL A 1 98 ? 6.098 1.383 -19.361 1.00 97.44 98 VAL A CA 1
ATOM 748 C C . VAL A 1 98 ? 5.582 0.686 -20.616 1.00 97.44 98 VAL A C 1
ATOM 750 O O . VAL A 1 98 ? 4.936 -0.357 -20.522 1.00 97.44 98 VAL A O 1
ATOM 753 N N . GLU A 1 99 ? 5.867 1.258 -21.783 1.00 97.75 99 GLU A N 1
ATOM 754 C CA . GLU A 1 99 ? 5.543 0.666 -23.086 1.00 97.75 99 GLU A CA 1
ATOM 755 C C . GLU A 1 99 ? 6.841 0.289 -23.816 1.00 97.75 99 GLU A C 1
ATOM 757 O O . GLU A 1 99 ? 7.725 1.134 -23.997 1.00 97.75 99 GLU A O 1
ATOM 762 N N . ILE A 1 100 ? 6.938 -0.963 -24.267 1.00 96.44 100 ILE A N 1
ATOM 763 C CA . ILE A 1 100 ? 8.025 -1.486 -25.110 1.00 96.44 100 ILE A CA 1
ATOM 764 C C . ILE A 1 100 ? 7.378 -2.003 -26.397 1.00 96.44 100 ILE A C 1
ATOM 766 O O . ILE A 1 100 ? 6.576 -2.936 -26.356 1.00 96.44 100 ILE A O 1
ATOM 770 N N . SER A 1 101 ? 7.692 -1.384 -27.540 1.00 92.75 101 SER A N 1
ATOM 771 C CA . SER A 1 101 ? 7.030 -1.739 -28.813 1.00 92.75 101 SER A CA 1
ATOM 772 C C . SER A 1 101 ? 7.500 -3.092 -29.339 1.00 92.75 101 SER A C 1
ATOM 774 O O . SER A 1 101 ? 6.705 -3.880 -29.841 1.00 92.75 101 SER A O 1
ATOM 776 N N . ASP A 1 102 ? 8.801 -3.349 -29.243 1.00 94.06 102 ASP A N 1
ATOM 777 C CA . ASP A 1 102 ? 9.438 -4.542 -29.776 1.00 94.06 102 ASP A CA 1
ATOM 778 C C . ASP A 1 102 ? 10.652 -4.884 -28.917 1.00 94.06 102 ASP A C 1
ATOM 780 O O . ASP A 1 102 ? 11.483 -4.020 -28.656 1.00 94.06 102 ASP A O 1
ATOM 784 N N . LEU A 1 103 ? 10.731 -6.134 -28.474 1.00 96.12 103 LEU A N 1
ATOM 785 C CA . LEU A 1 103 ? 11.843 -6.676 -27.709 1.00 96.12 103 LEU A CA 1
ATOM 786 C C . LEU A 1 103 ? 12.375 -7.915 -28.447 1.00 96.12 103 LEU A C 1
ATOM 788 O O . LEU A 1 103 ? 11.654 -8.919 -28.547 1.00 96.12 103 LEU A O 1
ATOM 792 N N . PRO A 1 104 ? 13.602 -7.866 -28.996 1.00 94.81 104 PRO A N 1
ATOM 793 C CA . PRO A 1 104 ? 14.198 -8.992 -29.705 1.00 94.81 104 PRO A CA 1
ATOM 794 C C . PRO A 1 104 ? 14.323 -10.250 -28.839 1.00 94.81 104 PRO A C 1
ATOM 796 O O . PRO A 1 104 ? 14.365 -10.188 -27.612 1.00 94.81 104 PRO A O 1
ATOM 799 N N . ALA A 1 105 ? 14.420 -11.413 -29.487 1.00 95.06 105 ALA A N 1
ATOM 800 C CA . ALA A 1 105 ? 14.670 -12.664 -28.780 1.00 95.06 105 ALA A CA 1
ATOM 801 C C . ALA A 1 105 ? 15.989 -12.587 -27.992 1.00 95.06 105 ALA A C 1
ATOM 803 O O . ALA A 1 105 ? 16.980 -12.059 -28.490 1.00 95.06 105 ALA A O 1
ATOM 804 N N . ALA A 1 106 ? 15.981 -13.126 -26.772 1.00 93.38 106 ALA A N 1
ATOM 805 C CA . ALA A 1 106 ? 17.087 -13.087 -25.816 1.00 93.38 106 ALA A CA 1
ATOM 806 C C . ALA A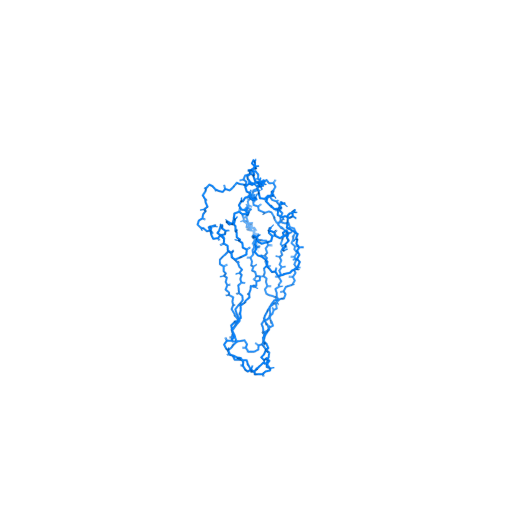 1 106 ? 17.511 -11.682 -25.330 1.00 93.38 106 ALA A C 1
ATOM 808 O O . ALA A 1 106 ? 18.466 -11.591 -24.559 1.00 93.38 106 ALA A O 1
ATOM 809 N N . ALA A 1 107 ? 16.798 -10.613 -25.706 1.00 94.56 107 ALA A N 1
ATOM 810 C CA . ALA A 1 107 ? 17.032 -9.270 -25.179 1.00 94.56 107 ALA A CA 1
ATOM 811 C C . ALA A 1 107 ? 16.336 -9.047 -23.824 1.00 94.56 107 ALA A C 1
ATOM 813 O O . ALA A 1 107 ? 15.395 -9.757 -23.443 1.00 94.56 107 ALA A O 1
ATOM 814 N N . GLU A 1 108 ? 16.803 -8.029 -23.104 1.00 95.88 108 GLU A N 1
ATOM 815 C CA . GLU A 1 108 ? 16.242 -7.567 -21.838 1.00 95.88 108 GLU A CA 1
ATOM 816 C C . GLU A 1 108 ? 16.008 -6.058 -21.909 1.00 95.88 108 GLU A C 1
ATOM 818 O O . GLU A 1 108 ? 16.878 -5.316 -22.353 1.00 95.88 108 GLU A O 1
ATOM 823 N N . ALA A 1 109 ? 14.835 -5.621 -21.457 1.00 96.88 109 ALA A N 1
ATOM 824 C CA . ALA A 1 109 ? 14.492 -4.217 -21.295 1.00 96.88 109 ALA A CA 1
ATOM 825 C C . ALA A 1 109 ? 14.153 -3.928 -19.832 1.00 96.88 109 ALA A C 1
ATOM 827 O O . ALA A 1 109 ? 13.542 -4.754 -19.145 1.00 96.88 109 ALA A O 1
ATOM 828 N N . HIS A 1 110 ? 14.500 -2.739 -19.349 1.00 97.19 110 HIS A N 1
ATOM 829 C CA . HIS A 1 110 ? 14.221 -2.323 -17.981 1.00 97.19 110 HIS A CA 1
ATOM 830 C C . HIS A 1 110 ? 13.862 -0.846 -17.885 1.00 97.19 110 HIS A C 1
ATOM 832 O O . HIS A 1 110 ? 14.318 -0.006 -18.656 1.00 97.19 110 HIS A O 1
ATOM 838 N N . ALA A 1 111 ? 13.031 -0.538 -16.896 1.00 97.69 111 ALA A N 1
ATOM 839 C CA . ALA A 1 111 ? 12.753 0.816 -16.451 1.00 97.69 111 ALA A CA 1
ATOM 840 C C . ALA A 1 111 ? 12.709 0.801 -14.925 1.00 97.69 111 ALA A C 1
ATOM 842 O O . ALA A 1 111 ? 11.767 0.274 -14.323 1.00 97.69 111 ALA A O 1
ATOM 843 N N . ILE A 1 112 ? 13.758 1.334 -14.309 1.00 97.94 112 ILE A N 1
ATOM 844 C CA . ILE A 1 112 ? 13.978 1.318 -12.870 1.00 97.94 112 ILE A CA 1
ATOM 845 C C . ILE A 1 112 ? 14.175 2.752 -12.395 1.00 97.94 112 ILE A C 1
ATOM 847 O O . ILE A 1 112 ? 14.987 3.500 -12.928 1.00 97.94 112 ILE A O 1
ATOM 851 N N . LEU A 1 113 ? 13.409 3.137 -11.382 1.00 97.2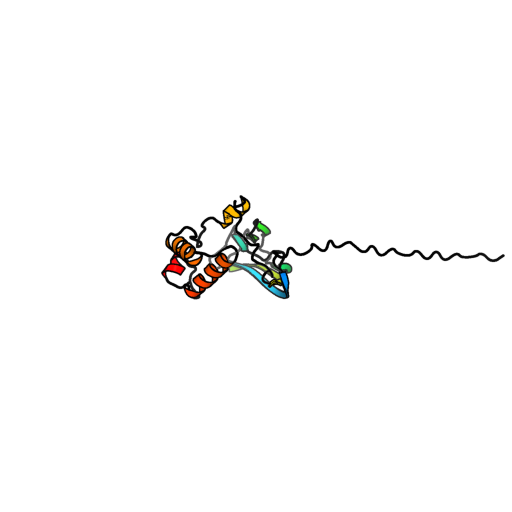5 113 LEU A N 1
ATOM 852 C CA . LEU A 1 113 ? 13.485 4.443 -10.750 1.00 97.25 113 LEU A CA 1
ATOM 853 C C . LEU A 1 113 ? 13.973 4.282 -9.320 1.00 97.25 113 LEU A C 1
ATOM 855 O O . LEU A 1 113 ? 13.524 3.395 -8.589 1.00 97.25 113 LEU A O 1
ATOM 859 N N . THR A 1 114 ? 14.839 5.193 -8.907 1.00 98.06 114 THR A N 1
ATOM 860 C CA . THR A 1 114 ? 15.227 5.346 -7.512 1.00 98.06 114 THR A CA 1
ATOM 861 C C . THR A 1 114 ? 14.569 6.607 -6.973 1.00 98.06 114 THR A C 1
ATOM 863 O O . THR A 1 114 ? 14.839 7.720 -7.430 1.00 98.06 114 THR A O 1
ATOM 866 N N . PHE A 1 115 ? 13.698 6.431 -5.987 1.00 97.62 115 PHE A N 1
ATOM 867 C CA . PHE A 1 115 ? 13.070 7.513 -5.247 1.00 97.62 115 PHE A CA 1
ATOM 868 C C . PHE A 1 115 ? 13.860 7.809 -3.977 1.00 97.62 115 PHE A C 1
ATOM 870 O O . PHE A 1 115 ? 14.281 6.895 -3.275 1.00 97.62 115 PHE A O 1
ATOM 877 N N . GLU A 1 116 ? 14.003 9.081 -3.645 1.00 98.06 116 GLU A N 1
ATOM 878 C CA . GLU A 1 116 ? 14.245 9.544 -2.290 1.00 98.06 116 GLU A CA 1
ATOM 879 C C . GLU A 1 116 ? 12.891 9.852 -1.652 1.00 98.06 116 GLU A C 1
ATOM 881 O O . GLU A 1 116 ? 12.103 10.646 -2.172 1.00 98.06 116 GLU A O 1
ATOM 886 N N . LEU A 1 117 ? 12.600 9.157 -0.556 1.00 97.44 117 LEU A N 1
ATOM 887 C CA . LEU A 1 117 ? 11.357 9.269 0.190 1.00 97.44 117 LEU A CA 1
ATOM 888 C C . LEU A 1 117 ? 11.655 9.898 1.540 1.00 97.44 117 LEU A C 1
ATOM 890 O O . LEU A 1 117 ? 12.341 9.283 2.353 1.00 97.44 117 LEU A O 1
ATOM 894 N N . THR A 1 118 ? 11.096 11.076 1.793 1.00 97.19 118 THR A N 1
ATOM 895 C CA . THR A 1 118 ? 11.107 11.702 3.118 1.00 97.19 118 THR A CA 1
ATOM 896 C C . THR A 1 118 ? 9.749 11.474 3.758 1.00 97.19 118 THR A C 1
ATOM 898 O O . THR A 1 118 ? 8.753 12.027 3.300 1.00 97.19 118 THR A O 1
ATOM 901 N N . ARG A 1 119 ? 9.697 10.637 4.797 1.00 96.19 119 ARG A N 1
ATOM 902 C CA . ARG A 1 119 ? 8.468 10.245 5.500 1.00 96.19 119 ARG A CA 1
ATOM 903 C C . ARG A 1 119 ? 8.492 10.763 6.927 1.00 96.19 119 ARG A C 1
ATOM 905 O O . ARG A 1 119 ? 9.495 10.615 7.619 1.00 96.19 119 ARG A O 1
ATOM 912 N N . ARG A 1 120 ? 7.384 11.338 7.376 1.00 95.31 120 ARG A N 1
ATOM 913 C CA . ARG A 1 120 ? 7.173 11.767 8.758 1.00 95.31 120 ARG A CA 1
ATOM 914 C C . ARG A 1 120 ? 6.357 10.727 9.511 1.00 95.31 120 ARG A C 1
ATOM 916 O O . ARG A 1 120 ? 5.441 10.129 8.950 1.00 95.31 120 ARG A O 1
ATOM 923 N N . ALA A 1 121 ? 6.683 10.515 10.782 1.00 92.62 121 ALA A N 1
ATOM 924 C CA . ALA A 1 121 ? 5.842 9.706 11.656 1.00 92.62 121 ALA A CA 1
ATOM 925 C C . ALA A 1 121 ? 4.472 10.382 11.824 1.00 92.62 121 ALA A C 1
ATOM 927 O O . ALA A 1 121 ? 4.415 11.580 12.092 1.00 92.62 121 ALA A O 1
ATOM 928 N N . ILE A 1 122 ? 3.383 9.626 11.687 1.00 90.56 122 ILE A N 1
ATOM 929 C CA . ILE A 1 122 ? 2.042 10.106 12.035 1.00 90.56 122 ILE A CA 1
ATOM 930 C C . ILE A 1 122 ? 1.850 9.848 13.527 1.00 90.56 122 ILE A C 1
ATOM 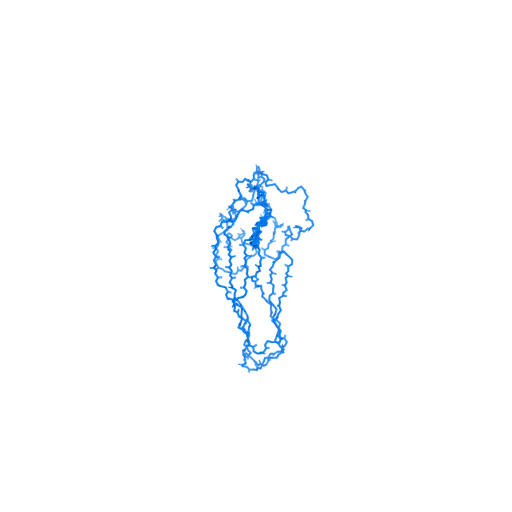932 O O . ILE A 1 122 ? 1.891 8.701 13.972 1.00 90.56 122 ILE A O 1
ATOM 936 N N . LEU A 1 123 ? 1.686 10.918 14.294 1.00 89.69 123 LEU A N 1
ATOM 937 C CA . LEU A 1 123 ? 1.397 10.858 15.718 1.00 89.69 123 LEU A CA 1
ATOM 938 C C . LEU A 1 123 ? -0.114 10.814 15.928 1.00 89.69 123 LEU A C 1
ATOM 940 O O . LEU A 1 123 ? -0.884 11.400 15.160 1.00 89.69 123 LEU A O 1
ATOM 944 N N . ALA A 1 124 ? -0.527 10.116 16.984 1.00 83.81 124 ALA A N 1
ATOM 945 C CA . ALA A 1 124 ? -1.924 10.074 17.377 1.00 83.81 124 ALA A CA 1
ATOM 946 C C . ALA A 1 124 ? -2.428 11.497 17.688 1.00 83.81 124 ALA A C 1
ATOM 948 O O . ALA A 1 124 ? -1.689 12.283 18.292 1.00 83.81 124 ALA A O 1
ATOM 949 N N . PRO A 1 125 ? -3.664 11.841 17.288 1.00 85.31 125 PRO A N 1
ATOM 950 C CA . PRO A 1 125 ? -4.256 13.112 17.672 1.00 85.31 125 PRO A CA 1
ATOM 951 C C . PRO A 1 125 ? -4.382 13.178 19.205 1.00 85.31 125 PRO A C 1
ATOM 953 O O . PRO A 1 125 ? -4.734 12.173 19.829 1.00 85.31 125 PRO A O 1
ATOM 956 N N . PRO A 1 126 ? -4.113 14.340 19.825 1.00 82.62 126 PRO A N 1
ATOM 957 C CA . PRO A 1 126 ? -4.162 14.483 21.279 1.00 82.62 126 PRO A CA 1
ATOM 958 C C . PRO A 1 126 ? -5.584 14.350 21.842 1.00 82.62 126 PRO A C 1
ATOM 960 O O . PRO A 1 126 ? -5.739 13.994 23.005 1.00 82.62 126 PRO A O 1
ATOM 963 N N . GLU A 1 127 ? -6.612 14.616 21.028 1.00 85.88 127 GLU A N 1
ATOM 964 C CA . GLU A 1 127 ? -8.019 14.539 21.421 1.00 85.88 127 GLU A CA 1
ATOM 965 C C . GLU A 1 127 ? -8.849 13.792 20.366 1.00 85.88 127 GLU A C 1
ATOM 967 O O . GLU A 1 127 ? -8.851 14.140 19.182 1.00 85.88 127 GLU A O 1
ATOM 972 N N . THR A 1 128 ? -9.594 12.775 20.807 1.00 88.69 128 THR A N 1
ATOM 973 C CA . THR A 1 128 ? -10.382 11.881 19.938 1.00 88.69 128 THR A CA 1
ATOM 974 C C . THR A 1 128 ? -11.885 11.917 20.221 1.00 88.69 128 THR A C 1
ATOM 976 O O . THR A 1 128 ? -12.659 11.367 19.436 1.00 88.69 128 THR A O 1
ATOM 979 N N . ALA A 1 129 ? -12.341 12.594 21.283 1.00 85.25 129 ALA A N 1
ATOM 980 C CA . ALA A 1 129 ? -13.752 12.663 21.668 1.00 85.25 129 ALA A CA 1
ATOM 981 C C . ALA A 1 129 ? -14.640 13.296 20.583 1.00 85.25 129 ALA A C 1
ATOM 983 O O . ALA A 1 129 ? -15.795 12.901 20.424 1.00 85.25 129 ALA A O 1
ATOM 984 N N . GLY A 1 130 ? -14.094 14.240 19.808 1.00 82.62 130 GLY A N 1
ATOM 985 C CA . GLY A 1 130 ? -14.774 14.871 18.671 1.00 82.62 130 GLY A CA 1
ATOM 986 C C . GLY A 1 130 ? -14.805 14.024 17.392 1.00 82.62 130 GLY A C 1
ATOM 987 O O . GLY A 1 130 ? -15.553 14.342 16.467 1.00 82.62 130 GLY A O 1
ATOM 988 N N . LEU A 1 131 ? -14.032 12.933 17.319 1.00 87.12 131 LEU A N 1
ATOM 989 C CA . LEU A 1 131 ? -13.942 12.075 16.135 1.00 87.12 131 LEU A CA 1
ATOM 990 C C . LEU A 1 131 ? -15.122 11.100 16.094 1.00 87.12 131 LEU A C 1
ATOM 992 O O . LEU A 1 131 ? -15.052 9.953 16.550 1.00 87.12 131 LEU A O 1
ATOM 996 N N . VAL A 1 132 ? -16.231 11.572 15.532 1.00 86.00 132 VAL A N 1
ATOM 997 C CA . VAL A 1 132 ? -17.459 10.795 15.363 1.00 86.00 132 VAL A CA 1
ATOM 998 C C . VAL A 1 132 ? -17.733 10.497 13.888 1.00 86.00 132 VAL A C 1
ATOM 1000 O O . VAL A 1 132 ? -17.492 11.350 13.030 1.00 86.00 132 VAL A O 1
ATOM 1003 N N . PRO A 1 133 ? -18.263 9.303 13.554 1.00 83.56 133 PRO A N 1
ATOM 1004 C CA . PRO A 1 133 ? -18.731 9.032 12.203 1.00 83.56 133 PRO A CA 1
ATOM 1005 C C . PRO A 1 133 ? -19.768 10.080 11.773 1.00 83.56 133 PRO A C 1
ATOM 1007 O O . PRO A 1 133 ? -20.684 10.378 12.546 1.00 83.56 133 PRO A O 1
ATOM 1010 N N . PRO A 1 134 ? -19.670 10.627 10.551 1.00 85.69 134 PRO A N 1
ATOM 1011 C CA . PRO A 1 134 ? -20.624 11.619 10.085 1.00 85.69 134 PRO A CA 1
ATOM 1012 C C . PRO A 1 134 ? -22.014 10.992 9.931 1.00 85.69 134 PRO A C 1
ATOM 1014 O O . PRO A 1 134 ? -22.152 9.847 9.497 1.00 85.69 134 PRO A O 1
ATOM 1017 N N . ALA A 1 135 ? -23.065 11.767 10.217 1.00 85.44 135 ALA A N 1
ATOM 1018 C CA . ALA A 1 135 ? -24.451 11.311 10.066 1.00 85.44 135 ALA A CA 1
ATOM 1019 C C . ALA A 1 135 ? -24.801 10.931 8.614 1.00 85.44 135 ALA A C 1
ATOM 1021 O O . ALA A 1 135 ? -25.671 10.095 8.371 1.00 85.44 135 ALA A O 1
ATOM 1022 N N . LYS A 1 136 ? -24.124 11.549 7.638 1.00 85.81 136 LYS A N 1
ATOM 1023 C CA . LYS A 1 136 ? -24.238 11.237 6.212 1.00 85.81 136 LYS A CA 1
ATOM 1024 C C . LYS A 1 136 ? -22.843 11.109 5.619 1.00 85.81 136 LYS A C 1
ATOM 1026 O O . LYS A 1 136 ? -22.023 12.008 5.774 1.00 85.81 136 LYS A O 1
ATOM 1031 N N . SER A 1 137 ? -22.589 10.006 4.922 1.00 83.75 137 SER A N 1
ATOM 1032 C CA . SER A 1 137 ? -21.351 9.832 4.171 1.00 83.75 137 SER A CA 1
ATOM 1033 C C . SER A 1 137 ? -21.386 10.663 2.892 1.00 83.75 137 SER A C 1
ATOM 1035 O O . SER A 1 137 ? -22.333 10.588 2.099 1.00 83.75 137 SER A O 1
ATOM 1037 N N . ASP A 1 138 ? -20.330 11.446 2.686 1.00 85.56 138 ASP A N 1
ATOM 1038 C CA . ASP A 1 138 ? -20.122 12.137 1.422 1.00 85.56 138 ASP A CA 1
ATOM 1039 C C . ASP A 1 138 ? -19.965 11.121 0.275 1.00 85.56 138 ASP A C 1
ATOM 1041 O O . ASP A 1 138 ? -19.504 9.990 0.461 1.00 85.56 138 ASP A O 1
ATOM 1045 N N . ARG A 1 139 ? -20.362 11.518 -0.937 1.00 85.69 139 ARG A N 1
ATOM 1046 C CA . ARG A 1 139 ? -20.276 10.699 -2.148 1.00 85.69 139 ARG A CA 1
ATOM 1047 C C . ARG A 1 139 ? -18.850 10.210 -2.394 1.00 85.69 139 ARG A C 1
ATOM 1049 O O . ARG A 1 139 ? -18.697 9.067 -2.819 1.00 85.69 139 ARG A O 1
ATOM 1056 N N . GLN A 1 140 ? -17.839 11.028 -2.091 1.00 83.00 140 GLN A N 1
ATOM 1057 C CA . GLN A 1 140 ? -16.430 10.655 -2.243 1.00 83.00 140 GLN A CA 1
ATOM 1058 C C . GLN A 1 140 ? -16.026 9.493 -1.322 1.00 83.00 140 GLN A C 1
ATOM 1060 O O . GLN A 1 140 ? -15.215 8.658 -1.707 1.00 83.00 140 GLN A O 1
ATOM 1065 N N . LEU A 1 141 ? -16.643 9.371 -0.142 1.00 84.56 141 LEU A N 1
ATOM 1066 C CA . LEU A 1 141 ? -16.338 8.302 0.813 1.00 84.56 141 LEU A CA 1
ATOM 1067 C C . LEU A 1 141 ? -17.001 6.969 0.451 1.00 84.56 141 LEU A C 1
ATOM 1069 O O . LEU A 1 141 ? -16.527 5.912 0.861 1.00 84.56 141 LEU A O 1
ATOM 1073 N N . ARG A 1 142 ? -18.086 6.981 -0.337 1.00 84.19 142 ARG A N 1
ATOM 1074 C CA . ARG A 1 142 ? -18.861 5.763 -0.651 1.00 84.19 142 ARG A CA 1
ATOM 1075 C C . ARG A 1 142 ? -18.035 4.679 -1.335 1.00 84.19 142 ARG A C 1
ATOM 1077 O O . ARG A 1 142 ? -18.311 3.498 -1.117 1.00 84.19 142 ARG A O 1
ATOM 1084 N N . GLN A 1 143 ? -17.032 5.065 -2.124 1.00 84.31 143 GLN A N 1
ATOM 1085 C CA . GLN A 1 143 ? -16.148 4.104 -2.782 1.00 84.31 143 GLN A CA 1
ATOM 1086 C C . GLN A 1 143 ? -15.323 3.293 -1.771 1.00 84.31 143 GLN A C 1
ATOM 1088 O O . GLN A 1 143 ? -15.107 2.107 -1.982 1.00 84.31 143 GLN A O 1
ATOM 1093 N N . PHE A 1 144 ? -14.941 3.900 -0.644 1.00 86.25 144 PHE A N 1
ATOM 1094 C CA . PHE A 1 144 ? -14.149 3.258 0.410 1.00 86.25 144 PHE A CA 1
ATOM 1095 C C . PHE A 1 144 ? -15.004 2.476 1.419 1.00 86.25 144 PHE A C 1
ATOM 1097 O O . PHE A 1 144 ? -14.487 1.659 2.172 1.00 86.25 144 PHE A O 1
ATOM 1104 N N . LEU A 1 145 ? -16.318 2.714 1.441 1.00 88.69 145 LEU A N 1
ATOM 1105 C CA . LEU A 1 145 ? -17.271 2.027 2.325 1.00 88.69 145 LEU A CA 1
ATOM 1106 C C . LEU A 1 145 ? -17.931 0.803 1.667 1.00 88.69 145 LEU A C 1
ATOM 1108 O O . LEU A 1 145 ? -18.742 0.114 2.291 1.00 88.69 145 LEU A O 1
ATOM 1112 N N . SER A 1 146 ? -17.631 0.551 0.394 1.00 89.25 146 SER A N 1
ATOM 1113 C CA . SER A 1 146 ? -18.184 -0.570 -0.365 1.00 89.25 146 SER A CA 1
ATOM 1114 C C . SER A 1 146 ? -17.253 -1.788 -0.296 1.00 89.25 146 SER A C 1
ATOM 1116 O O . SER A 1 146 ? -16.043 -1.610 -0.180 1.00 89.25 146 SER A O 1
ATOM 1118 N N . PRO A 1 147 ? -17.779 -3.026 -0.362 1.00 93.94 147 PRO A N 1
ATOM 1119 C CA . PRO A 1 147 ? -16.940 -4.214 -0.494 1.00 93.94 147 PRO A CA 1
ATOM 1120 C C . PRO A 1 147 ? -16.065 -4.157 -1.748 1.00 93.94 147 PRO A C 1
ATOM 1122 O O . PRO A 1 147 ? -16.485 -3.626 -2.778 1.00 93.94 147 PRO A O 1
ATOM 1125 N N . SER A 1 148 ? -14.884 -4.757 -1.674 1.00 91.69 148 SER A N 1
ATOM 1126 C CA . SER A 1 148 ? -13.948 -4.883 -2.792 1.00 91.69 148 SER A CA 1
ATOM 1127 C C . SER A 1 148 ? -13.224 -6.236 -2.717 1.00 91.69 148 SER A C 1
ATOM 1129 O O . SER A 1 148 ? -13.389 -6.950 -1.722 1.00 91.69 148 SER A O 1
ATOM 1131 N N . PRO A 1 149 ? -12.467 -6.646 -3.754 1.00 93.69 149 PRO A N 1
ATOM 1132 C CA . PRO A 1 149 ? -11.690 -7.880 -3.700 1.00 93.69 149 PRO A CA 1
ATOM 1133 C C . PRO A 1 149 ? -10.835 -7.944 -2.432 1.00 93.69 149 PRO A C 1
ATOM 1135 O O . PRO A 1 149 ? -10.131 -6.987 -2.113 1.00 93.69 149 PRO A O 1
ATOM 1138 N N . TYR A 1 150 ? -10.920 -9.068 -1.720 1.00 93.94 150 TYR A N 1
ATOM 1139 C CA . TYR A 1 150 ? -10.255 -9.334 -0.439 1.00 93.94 150 TYR A CA 1
ATOM 1140 C C . TYR A 1 150 ? -10.767 -8.523 0.768 1.00 93.94 150 TYR A C 1
ATOM 1142 O O . TYR A 1 150 ? -10.307 -8.738 1.889 1.00 93.94 150 TYR A O 1
ATOM 1150 N N . ILE A 1 151 ? -11.742 -7.628 0.576 1.00 94.44 151 ILE A N 1
ATOM 1151 C CA . ILE A 1 151 ? -12.357 -6.801 1.622 1.00 94.44 151 ILE A CA 1
ATOM 1152 C C . ILE A 1 151 ? -13.872 -7.042 1.613 1.00 94.44 151 ILE A C 1
ATOM 1154 O O . ILE A 1 151 ? -14.673 -6.210 1.173 1.00 94.44 151 ILE A O 1
ATOM 1158 N N . GLU A 1 152 ? -14.302 -8.198 2.122 1.00 95.62 152 GLU A N 1
ATOM 1159 C CA . GLU A 1 152 ? -15.718 -8.584 2.159 1.00 95.62 152 GLU A CA 1
ATOM 1160 C C . GLU A 1 152 ? -16.472 -7.919 3.330 1.00 95.62 152 GLU A C 1
ATOM 1162 O O . GLU A 1 152 ? -17.121 -8.583 4.134 1.00 95.62 152 GLU A O 1
ATOM 1167 N N . SER A 1 153 ? -16.429 -6.587 3.439 1.00 94.12 153 SER A N 1
ATOM 1168 C CA . SER A 1 153 ? -16.937 -5.809 4.590 1.00 94.12 153 SER A CA 1
ATOM 1169 C C . SER A 1 153 ? -18.416 -6.042 4.956 1.00 94.12 153 SER A C 1
ATOM 1171 O O . SER A 1 153 ? -18.824 -5.786 6.088 1.00 94.12 153 SER A O 1
ATOM 1173 N N . ARG A 1 154 ? -19.229 -6.555 4.020 1.00 95.12 154 ARG A N 1
ATOM 1174 C CA . ARG A 1 154 ? -20.646 -6.919 4.229 1.00 95.12 154 ARG A CA 1
ATOM 1175 C C . ARG A 1 154 ? -20.876 -8.399 4.547 1.00 95.12 154 ARG A C 1
ATOM 1177 O O . ARG A 1 154 ? -22.026 -8.808 4.698 1.00 95.12 154 ARG A O 1
ATOM 1184 N N . HIS A 1 155 ? -19.824 -9.208 4.641 1.00 97.25 155 HIS A N 1
ATOM 1185 C CA . HIS A 1 155 ? -19.949 -10.627 4.949 1.00 97.25 155 HIS A CA 1
ATOM 1186 C C . HIS A 1 155 ? -20.601 -10.821 6.334 1.00 97.25 155 HIS A C 1
ATOM 1188 O O . HIS A 1 155 ? -20.179 -10.162 7.292 1.00 97.25 155 HIS A O 1
ATOM 1194 N N . PRO A 1 156 ? -21.588 -11.727 6.498 1.00 97.62 156 PRO A N 1
ATOM 1195 C CA . PRO A 1 156 ? -22.344 -11.859 7.746 1.00 97.62 156 PRO A CA 1
ATOM 1196 C C . PRO A 1 156 ? -21.474 -12.067 8.991 1.00 97.62 156 PRO A C 1
ATOM 1198 O O . PRO A 1 156 ? -21.749 -11.483 10.037 1.00 97.62 156 PRO A O 1
ATOM 1201 N N . ALA A 1 157 ? -20.394 -12.849 8.875 1.00 96.56 157 ALA A N 1
ATOM 1202 C CA . ALA A 1 157 ? -19.458 -13.077 9.977 1.00 96.56 157 ALA A CA 1
ATOM 1203 C C . ALA A 1 157 ? -18.695 -11.802 10.385 1.00 96.56 157 ALA A C 1
ATOM 1205 O O . ALA A 1 157 ? -18.555 -11.534 11.577 1.00 96.56 157 ALA A O 1
ATOM 1206 N N . ILE A 1 158 ? -18.273 -10.988 9.410 1.00 96.81 158 ILE A N 1
ATOM 1207 C CA . ILE A 1 158 ? -17.575 -9.716 9.652 1.00 96.81 158 ILE A CA 1
ATOM 1208 C C . ILE A 1 158 ? -18.530 -8.722 10.314 1.00 96.81 158 ILE A C 1
ATOM 1210 O O . ILE A 1 158 ? -18.197 -8.122 11.333 1.00 96.81 158 ILE A O 1
ATOM 1214 N N . VAL A 1 159 ? -19.754 -8.600 9.792 1.00 97.00 159 VAL A N 1
ATOM 1215 C CA . VAL A 1 159 ? -20.782 -7.715 10.360 1.00 97.00 159 VAL A CA 1
ATOM 1216 C C . VAL A 1 159 ? -21.151 -8.135 11.784 1.00 97.00 159 VAL A C 1
ATOM 1218 O O . VAL A 1 159 ? -21.307 -7.278 12.655 1.00 97.00 159 VAL A O 1
ATOM 1221 N N . LYS A 1 160 ? -21.280 -9.443 12.042 1.00 97.62 160 LYS A N 1
ATOM 1222 C CA . LYS A 1 160 ? -21.555 -9.980 13.380 1.00 97.62 160 LYS A CA 1
ATOM 1223 C C . LYS A 1 160 ? -20.436 -9.626 14.357 1.00 97.62 160 LYS A C 1
ATOM 1225 O O . LYS A 1 160 ? -20.741 -9.096 15.423 1.00 97.62 160 LYS A O 1
ATOM 1230 N N . LEU A 1 161 ? -19.178 -9.873 13.980 1.00 97.00 161 LEU A N 1
ATOM 1231 C CA . LEU A 1 161 ? -18.017 -9.530 14.799 1.00 97.00 161 LEU A CA 1
ATOM 1232 C C . LEU A 1 161 ? -17.993 -8.032 15.107 1.00 97.00 161 LEU A C 1
ATOM 1234 O O . LEU A 1 161 ? -18.000 -7.653 16.271 1.00 97.00 161 LEU A O 1
ATOM 1238 N N . ALA A 1 162 ? -18.073 -7.187 14.076 1.00 96.19 162 ALA A N 1
ATOM 1239 C CA . ALA A 1 162 ? -18.040 -5.739 14.236 1.00 96.19 162 ALA A CA 1
ATOM 1240 C C . ALA A 1 162 ? -19.139 -5.238 15.187 1.00 96.19 162 ALA A C 1
ATOM 1242 O O . ALA A 1 162 ? -18.855 -4.452 16.084 1.00 96.19 162 ALA A O 1
ATOM 1243 N N . ARG A 1 163 ? -20.384 -5.722 15.044 1.00 96.75 163 ARG A N 1
ATOM 1244 C CA . ARG A 1 163 ? -21.504 -5.346 15.930 1.00 96.75 163 ARG A CA 1
ATOM 1245 C C . ARG A 1 163 ? -21.267 -5.737 17.386 1.00 96.75 163 ARG A C 1
ATOM 1247 O O . ARG A 1 163 ? -21.626 -4.966 18.268 1.00 96.75 163 ARG A O 1
ATOM 1254 N N . GLN A 1 164 ? -20.700 -6.919 17.624 1.00 96.94 164 GLN A N 1
ATOM 1255 C CA . GLN A 1 164 ? -20.382 -7.391 18.972 1.00 96.94 164 GLN A CA 1
ATOM 1256 C C . GLN A 1 164 ? -19.251 -6.564 19.590 1.00 96.94 164 GLN A C 1
ATOM 1258 O O . GLN A 1 164 ? -19.375 -6.127 20.728 1.00 96.94 164 GLN A O 1
ATOM 1263 N N . THR A 1 165 ? -18.196 -6.294 18.822 1.00 97.12 165 THR A N 1
ATOM 1264 C CA . THR A 1 165 ? -17.018 -5.541 19.268 1.00 97.12 165 THR A CA 1
ATOM 1265 C C . THR A 1 165 ? -17.335 -4.091 19.629 1.00 97.12 165 THR A C 1
ATOM 1267 O O . THR A 1 165 ? -16.802 -3.569 20.599 1.00 97.12 165 THR A O 1
ATOM 1270 N N . VAL A 1 166 ? -18.209 -3.423 18.869 1.00 96.56 166 VAL A N 1
ATOM 1271 C CA . VAL A 1 166 ? -18.485 -1.985 19.060 1.00 96.56 166 VAL A CA 1
ATOM 1272 C C . VAL A 1 166 ? -19.682 -1.688 19.967 1.00 96.56 166 VAL A C 1
ATOM 1274 O O . VAL A 1 166 ? -20.075 -0.524 20.093 1.00 96.56 166 VAL A O 1
ATOM 1277 N N . ALA A 1 167 ? -20.305 -2.709 20.560 1.00 95.69 167 ALA A N 1
ATOM 1278 C CA . ALA A 1 167 ? -21.486 -2.543 21.401 1.00 95.69 167 ALA A CA 1
ATOM 1279 C C . ALA A 1 167 ? -21.176 -1.645 22.614 1.00 95.69 167 ALA A C 1
ATOM 1281 O O . ALA A 1 167 ? -20.225 -1.882 23.349 1.00 95.69 167 ALA A O 1
ATOM 1282 N N . GLY A 1 168 ? -21.970 -0.586 22.809 1.00 93.38 168 GLY A N 1
ATOM 1283 C CA . GLY A 1 168 ? -21.774 0.380 23.901 1.00 93.38 168 GLY A CA 1
ATOM 1284 C C . GLY A 1 168 ? -20.606 1.361 23.718 1.00 93.38 168 GLY A C 1
ATOM 1285 O O . GLY A 1 168 ? -20.442 2.257 24.541 1.00 93.38 168 GLY A O 1
ATOM 1286 N N . LEU A 1 169 ? -19.820 1.244 22.642 1.00 93.06 169 LEU A N 1
ATOM 1287 C CA . LEU A 1 169 ? -18.713 2.153 22.339 1.00 93.06 169 LEU A CA 1
ATOM 1288 C C . LEU A 1 169 ? -19.166 3.310 21.441 1.00 93.06 169 LEU A C 1
ATOM 1290 O O . LEU A 1 169 ? -20.136 3.198 20.687 1.00 93.06 169 LEU A O 1
ATOM 1294 N N . LEU A 1 170 ? -18.437 4.426 21.486 1.00 90.00 170 LEU A N 1
ATOM 1295 C CA . LEU A 1 170 ? -18.701 5.639 20.706 1.00 90.00 170 LEU A CA 1
ATOM 1296 C C . LEU A 1 170 ? -17.419 6.150 20.038 1.00 90.00 170 LEU A C 1
ATOM 1298 O O . LEU A 1 170 ? -16.321 5.896 20.528 1.00 90.00 170 LEU A O 1
ATOM 1302 N N . GLY A 1 171 ? -17.585 6.876 18.927 1.00 89.25 171 GLY A N 1
ATOM 1303 C CA . GLY A 1 171 ? -16.497 7.568 18.227 1.00 89.25 171 GLY A CA 1
ATOM 1304 C C . GLY A 1 171 ? -15.284 6.682 17.935 1.00 89.25 171 GLY A C 1
ATOM 1305 O O . GLY A 1 171 ? -15.427 5.535 17.499 1.00 89.25 171 GLY A O 1
ATOM 1306 N N . TRP A 1 172 ? -14.101 7.224 18.218 1.00 90.50 172 TRP A N 1
ATOM 1307 C CA . TRP A 1 172 ? -12.797 6.592 18.012 1.00 90.50 172 TRP A CA 1
ATOM 1308 C C . TRP A 1 172 ? -12.630 5.232 18.707 1.00 90.50 172 TRP A C 1
ATOM 1310 O O . TRP A 1 172 ? -12.068 4.312 18.113 1.00 90.50 172 TRP A O 1
ATOM 1320 N N . LYS A 1 173 ? -13.233 5.034 19.889 1.00 91.44 173 LYS A N 1
ATOM 1321 C CA . LYS A 1 173 ? -13.152 3.758 20.628 1.00 91.44 173 LYS A CA 1
ATOM 1322 C C . LYS A 1 173 ? -13.688 2.566 19.832 1.00 91.44 173 LYS A C 1
ATOM 1324 O O . LYS A 1 173 ? -13.276 1.435 20.061 1.00 91.44 173 LYS A O 1
ATOM 1329 N N . LYS A 1 174 ? -14.606 2.794 18.882 1.00 93.94 174 LYS A N 1
ATOM 1330 C CA . LYS A 1 174 ? -15.076 1.734 17.973 1.00 93.94 174 LYS A CA 1
ATOM 1331 C C . LYS A 1 174 ? -13.970 1.250 17.038 1.00 93.94 174 LYS A C 1
ATOM 1333 O O . LYS A 1 174 ? -13.907 0.061 16.746 1.00 93.94 174 LYS A O 1
ATOM 1338 N N . VAL A 1 175 ? -13.149 2.173 16.542 1.00 92.69 175 VAL A N 1
ATOM 1339 C CA . VAL A 1 175 ? -12.054 1.882 15.610 1.00 92.69 175 VAL A CA 1
ATOM 1340 C C . VAL A 1 175 ? -10.959 1.106 16.334 1.00 92.69 175 VAL A C 1
ATOM 1342 O O . VAL A 1 175 ? -10.543 0.065 15.835 1.00 92.69 175 VAL A O 1
ATOM 1345 N N . GLU A 1 176 ? -10.573 1.561 17.529 1.00 92.81 176 GLU A N 1
ATOM 1346 C CA . GLU A 1 176 ? -9.599 0.878 18.393 1.00 92.81 176 GLU A CA 1
ATOM 1347 C C . GLU A 1 176 ? -10.051 -0.547 18.721 1.00 92.81 176 GLU A C 1
ATOM 1349 O O . GLU A 1 176 ? -9.345 -1.502 18.416 1.00 92.81 176 GLU A O 1
ATOM 1354 N N . ALA A 1 177 ? -11.289 -0.717 19.199 1.00 96.62 177 ALA A N 1
ATOM 1355 C CA . ALA A 1 177 ? -11.806 -2.038 19.543 1.00 96.62 177 ALA A CA 1
ATOM 1356 C C . ALA A 1 177 ? -11.829 -3.006 18.345 1.00 96.62 177 ALA A C 1
ATOM 1358 O O . ALA A 1 177 ? -11.526 -4.188 18.498 1.00 96.62 177 ALA A O 1
ATOM 1359 N N . ILE A 1 178 ? -12.176 -2.530 17.140 1.00 96.06 178 ILE A N 1
ATOM 1360 C CA . ILE A 1 178 ? -12.109 -3.355 15.922 1.00 96.06 178 ILE A CA 1
ATOM 1361 C C . ILE A 1 178 ? -10.655 -3.716 15.593 1.00 96.06 178 ILE A C 1
ATOM 1363 O O . ILE A 1 178 ? -10.380 -4.868 15.260 1.00 96.06 178 ILE A O 1
ATOM 1367 N N . TYR A 1 179 ? -9.735 -2.753 15.673 1.00 95.00 179 TYR A N 1
ATOM 1368 C CA . TYR A 1 179 ? -8.312 -2.955 15.393 1.00 95.00 179 TYR A CA 1
ATOM 1369 C C . TYR A 1 179 ? -7.686 -4.004 16.323 1.00 95.00 179 TYR A C 1
ATOM 1371 O O . TYR A 1 179 ? -6.953 -4.878 15.846 1.00 95.00 179 TYR A O 1
ATOM 1379 N N . ASP A 1 180 ? -8.005 -3.938 17.615 1.00 96.88 180 ASP A N 1
ATOM 1380 C CA . ASP A 1 180 ? -7.498 -4.855 18.636 1.00 96.88 180 ASP A CA 1
ATOM 1381 C C . ASP A 1 180 ? -8.081 -6.259 18.448 1.00 96.88 180 ASP A C 1
ATOM 1383 O O . ASP A 1 180 ? -7.334 -7.224 18.281 1.00 96.88 180 ASP A O 1
ATOM 1387 N N . VAL A 1 181 ? -9.409 -6.379 18.327 1.00 97.31 181 VAL A N 1
ATOM 1388 C CA . VAL A 1 181 ? -10.080 -7.680 18.150 1.00 97.31 181 VAL A CA 1
ATOM 1389 C C . VAL A 1 181 ? -9.612 -8.416 16.894 1.00 97.31 181 VAL A C 1
ATOM 1391 O O . VAL A 1 181 ? -9.534 -9.646 16.894 1.00 97.31 181 VAL A O 1
ATOM 1394 N N . VAL A 1 182 ? -9.306 -7.704 15.805 1.00 95.81 182 VAL A N 1
ATOM 1395 C CA . VAL A 1 182 ? -8.763 -8.344 14.597 1.00 95.81 182 VAL A CA 1
ATOM 1396 C C . VAL A 1 182 ? -7.386 -8.947 14.873 1.00 95.81 182 VAL A C 1
ATOM 1398 O O . VAL A 1 182 ? -7.152 -10.083 14.472 1.00 95.81 182 VAL A O 1
ATOM 1401 N N . ARG A 1 183 ? -6.502 -8.244 15.592 1.00 95.62 183 ARG A N 1
ATOM 1402 C CA . ARG A 1 183 ? -5.162 -8.754 15.941 1.00 95.62 183 ARG A CA 1
ATOM 1403 C C . ARG A 1 183 ? -5.189 -9.894 16.943 1.00 95.62 183 ARG A C 1
ATOM 1405 O O . ARG A 1 183 ? -4.317 -10.752 16.902 1.00 95.62 183 ARG A O 1
ATOM 1412 N N . GLU A 1 184 ? -6.181 -9.912 17.820 1.00 96.62 184 GLU A N 1
ATOM 1413 C CA . GLU A 1 184 ? -6.384 -11.019 18.752 1.00 96.62 184 GLU A CA 1
ATOM 1414 C C . GLU A 1 184 ? -6.888 -12.285 18.049 1.00 96.62 184 GLU A C 1
ATOM 1416 O O . GLU A 1 184 ? -6.572 -13.395 18.471 1.00 96.62 184 GLU A O 1
ATOM 1421 N N . ARG A 1 185 ? -7.697 -12.138 16.991 1.00 96.00 185 ARG A N 1
ATOM 1422 C CA . ARG A 1 185 ? -8.377 -13.266 16.331 1.00 96.00 185 ARG A CA 1
ATOM 1423 C C . ARG A 1 185 ? -7.711 -13.763 15.059 1.00 96.00 185 ARG A C 1
ATOM 1425 O O . ARG A 1 185 ? -8.006 -14.881 14.644 1.00 96.00 185 ARG A O 1
ATOM 1432 N N . VAL A 1 186 ? -6.905 -12.930 14.409 1.00 96.38 186 VAL A N 1
ATOM 1433 C CA . VAL A 1 186 ? -6.279 -13.238 13.124 1.00 96.38 186 VAL A CA 1
ATOM 1434 C C . VAL A 1 186 ? -4.772 -13.091 13.265 1.00 96.38 186 VAL A C 1
ATOM 1436 O O . VAL A 1 186 ? -4.234 -11.985 13.287 1.00 96.38 186 VAL A O 1
ATOM 1439 N N . GLU A 1 187 ? -4.094 -14.229 13.356 1.00 95.94 187 GLU A N 1
ATOM 1440 C CA . GLU A 1 187 ? -2.638 -14.297 13.395 1.00 95.94 187 GLU A CA 1
ATOM 1441 C C . GLU A 1 187 ? -2.055 -13.964 12.017 1.00 95.94 187 GLU A C 1
ATOM 1443 O O . GLU A 1 187 ? -2.465 -14.536 11.004 1.00 95.94 187 GLU A O 1
ATOM 1448 N N . TYR A 1 188 ? -1.065 -13.072 11.976 1.00 94.25 188 TYR A N 1
ATOM 1449 C CA . TYR A 1 188 ? -0.344 -12.810 10.736 1.00 94.25 188 TYR A CA 1
ATOM 1450 C C . TYR A 1 188 ? 0.521 -14.013 10.358 1.00 94.25 188 TYR A C 1
ATOM 1452 O O . TYR A 1 188 ? 1.427 -14.388 11.107 1.00 94.25 188 TYR A O 1
ATOM 1460 N N . ARG A 1 189 ? 0.296 -14.576 9.167 1.00 94.94 189 ARG A N 1
ATOM 1461 C CA . ARG A 1 189 ? 1.155 -15.626 8.606 1.00 94.94 189 ARG A CA 1
ATOM 1462 C C . ARG A 1 189 ? 1.508 -15.303 7.169 1.00 94.94 189 ARG A C 1
ATOM 1464 O O . ARG A 1 189 ? 0.640 -15.112 6.327 1.00 94.94 189 ARG A O 1
ATOM 1471 N N . ASN A 1 190 ? 2.807 -15.299 6.880 1.00 92.12 190 ASN A N 1
ATOM 1472 C CA . ASN A 1 190 ? 3.273 -15.089 5.519 1.00 92.12 190 ASN A CA 1
ATOM 1473 C C . ASN A 1 190 ? 2.766 -16.220 4.606 1.00 92.12 190 ASN A C 1
ATOM 1475 O O . ASN A 1 190 ? 2.992 -17.396 4.890 1.00 92.12 190 ASN A O 1
ATOM 1479 N N . GLY A 1 191 ? 2.069 -15.860 3.530 1.00 91.00 191 GLY A N 1
ATOM 1480 C CA . GLY A 1 191 ? 1.455 -16.818 2.620 1.00 91.00 191 GLY A CA 1
ATOM 1481 C C . GLY A 1 191 ? 0.643 -16.140 1.522 1.00 91.00 191 GLY A C 1
ATOM 1482 O O . GLY A 1 191 ? 0.777 -14.940 1.276 1.00 91.00 191 GLY A O 1
ATOM 1483 N N . GLU A 1 192 ? -0.192 -16.928 0.845 1.00 91.00 192 GLU A N 1
ATOM 1484 C CA . GLU A 1 192 ? -1.107 -16.412 -0.172 1.00 91.00 192 GLU A CA 1
ATOM 1485 C C . GLU A 1 192 ? -2.107 -15.417 0.424 1.00 91.00 192 GLU A C 1
ATOM 1487 O O . GLU A 1 192 ? -2.627 -15.616 1.525 1.00 91.00 192 GLU A O 1
ATOM 1492 N N . LEU A 1 193 ? -2.403 -14.359 -0.336 1.00 89.81 193 LEU A N 1
ATOM 1493 C CA . LEU A 1 193 ? -3.357 -13.338 0.077 1.00 89.81 193 LEU A CA 1
ATOM 1494 C C . LEU A 1 193 ? -4.754 -13.947 0.229 1.00 89.81 193 LEU A C 1
ATOM 1496 O O . LEU A 1 193 ? -5.333 -14.470 -0.725 1.00 89.81 193 LEU A O 1
ATOM 1500 N N . LYS A 1 194 ? -5.319 -13.815 1.427 1.00 93.25 194 LYS A N 1
ATOM 1501 C CA . LYS A 1 194 ? -6.681 -14.250 1.733 1.00 93.25 194 LYS A CA 1
ATOM 1502 C C . LYS A 1 194 ? -7.653 -13.082 1.728 1.00 93.25 194 LYS A C 1
ATOM 1504 O O . LYS A 1 194 ? -7.305 -11.961 2.084 1.00 93.25 194 LYS A O 1
ATOM 1509 N N . GLY A 1 195 ? -8.910 -13.375 1.401 1.00 95.00 195 GLY A N 1
ATOM 1510 C CA . GLY A 1 195 ? -10.004 -12.452 1.693 1.00 95.00 195 GLY A CA 1
ATOM 1511 C C . GLY A 1 195 ? -10.266 -12.349 3.195 1.00 95.00 195 GLY A C 1
ATOM 1512 O O . GLY A 1 195 ? -10.091 -13.327 3.932 1.00 95.00 195 GLY A O 1
ATOM 1513 N N . ALA A 1 196 ? -10.716 -11.180 3.645 1.00 95.50 196 ALA A N 1
ATOM 1514 C CA . ALA A 1 196 ? -11.010 -10.873 5.043 1.00 95.50 196 ALA A CA 1
ATOM 1515 C C . ALA A 1 196 ? -11.949 -11.899 5.703 1.00 95.50 196 ALA A C 1
ATOM 1517 O O . ALA A 1 196 ? -11.723 -12.308 6.843 1.00 95.50 196 ALA A O 1
ATOM 1518 N N . ALA A 1 197 ? -12.985 -12.359 4.994 1.00 95.75 197 ALA A N 1
ATOM 1519 C CA . ALA A 1 197 ? -13.918 -13.349 5.536 1.00 95.75 197 ALA A CA 1
ATOM 1520 C C . ALA A 1 197 ? -13.246 -14.708 5.791 1.00 95.75 197 ALA A C 1
ATOM 1522 O O . ALA A 1 197 ? -13.529 -15.360 6.798 1.00 95.75 197 ALA A O 1
ATOM 1523 N N . LYS A 1 198 ? -12.335 -15.117 4.900 1.00 96.25 198 LYS A N 1
ATOM 1524 C CA . LYS A 1 198 ? -11.584 -16.367 5.041 1.00 96.25 198 LYS A CA 1
ATOM 1525 C C . LYS A 1 198 ? -10.507 -16.261 6.117 1.00 96.25 198 LYS A C 1
ATOM 1527 O O . LYS A 1 198 ? -10.383 -17.184 6.912 1.00 96.25 198 LYS A O 1
ATOM 1532 N N . ALA A 1 199 ? -9.785 -15.143 6.185 1.00 96.62 199 ALA A N 1
ATOM 1533 C CA . ALA A 1 199 ? -8.807 -14.900 7.244 1.00 96.62 199 ALA A CA 1
ATOM 1534 C C . ALA A 1 199 ? -9.458 -14.959 8.638 1.00 96.62 199 ALA A C 1
ATOM 1536 O O . ALA A 1 199 ? -8.928 -15.599 9.541 1.00 96.62 199 ALA A O 1
ATOM 1537 N N . LEU A 1 200 ? -10.658 -14.382 8.788 1.00 96.44 200 LEU A N 1
ATOM 1538 C CA . LEU A 1 200 ? -11.423 -14.459 10.033 1.00 96.44 200 LEU A CA 1
ATOM 1539 C C . LEU A 1 200 ? -11.892 -15.885 10.365 1.00 96.44 200 LEU A C 1
ATOM 1541 O O . LEU A 1 200 ? -11.901 -16.262 11.533 1.00 96.44 200 LEU A O 1
ATOM 1545 N N . ALA A 1 201 ? -12.312 -16.663 9.365 1.00 96.50 201 ALA A N 1
ATOM 1546 C CA . ALA A 1 201 ? -12.755 -18.042 9.573 1.00 96.50 201 ALA A CA 1
ATOM 1547 C C . ALA A 1 201 ? -11.594 -18.978 9.943 1.00 96.50 201 ALA A C 1
ATOM 1549 O O . ALA A 1 201 ? -11.746 -19.827 10.816 1.00 96.50 201 ALA A O 1
ATOM 1550 N N . ASP A 1 202 ? -10.445 -18.805 9.289 1.00 96.19 202 ASP A N 1
ATOM 1551 C CA . ASP A 1 202 ? -9.253 -19.622 9.514 1.00 96.19 202 ASP A CA 1
ATOM 1552 C C . ASP A 1 202 ? -8.482 -19.194 10.781 1.00 96.19 202 ASP A C 1
ATOM 1554 O O . ASP A 1 202 ? -7.693 -19.977 11.306 1.00 96.19 202 ASP A O 1
ATOM 1558 N N . GLY A 1 203 ? -8.676 -17.956 11.254 1.00 96.19 203 GLY A N 1
ATOM 1559 C CA . GLY A 1 203 ? -7.943 -17.366 12.381 1.00 96.19 203 GLY A CA 1
ATOM 1560 C C . GLY A 1 203 ? -6.520 -16.912 12.036 1.00 96.19 203 GLY A C 1
ATOM 1561 O O . GLY A 1 203 ? -5.732 -16.615 12.930 1.00 96.19 203 GLY A O 1
ATOM 1562 N N . TRP A 1 204 ? -6.167 -16.870 10.748 1.00 94.50 204 TRP A N 1
ATOM 1563 C CA . TRP A 1 204 ? -4.863 -16.410 10.269 1.00 94.50 204 TRP A CA 1
ATOM 1564 C C . TRP A 1 204 ? -4.908 -15.962 8.805 1.00 94.50 204 TRP A C 1
ATOM 1566 O O . TRP A 1 204 ? -5.697 -16.488 8.001 1.00 94.50 204 TRP A O 1
ATOM 1576 N N . GLY A 1 205 ? -4.009 -15.050 8.432 1.00 88.88 205 GLY A N 1
ATOM 1577 C CA . GLY A 1 205 ? -3.846 -14.565 7.059 1.00 88.88 205 GLY A CA 1
ATOM 1578 C C . GLY A 1 205 ? -2.817 -13.460 6.913 1.00 88.88 205 GLY A C 1
ATOM 1579 O O . GLY A 1 205 ? -2.021 -13.256 7.857 1.00 88.88 205 GLY A O 1
#

Sequence (205 aa):
MPLAAAWGVAASRAARGQFVEAGGDLHSPQFGAAGTQRYRVGVRVAARGGRCRDIYATLPVPMDWPEQQARIVDQDTSTDIRRLRFRETPGAARQMIVEISDLPAAAEAHAILTFELTRRAILAPPETAGLVPPAKSDRQLRQFLSPSPYIESRHPAIVKLARQTVAGLLGWKKVEAIYDVVRERVEYRNGELKGAAKALADGWG

Secondary structure (DSSP, 8-state):
-------------------------TTSPEEEEEEEEEEEEEEEEE-TTS-EEEEEEEEEE---BTTEEEEEEEEEE-TT-SEEEEEE-TTS-EEEEEEEEEE-TT-EEEEEEEEEEEEEEEEPPS--TT----SS--TTTTTTSS-BTTB-TT-HHHHHHHHHHT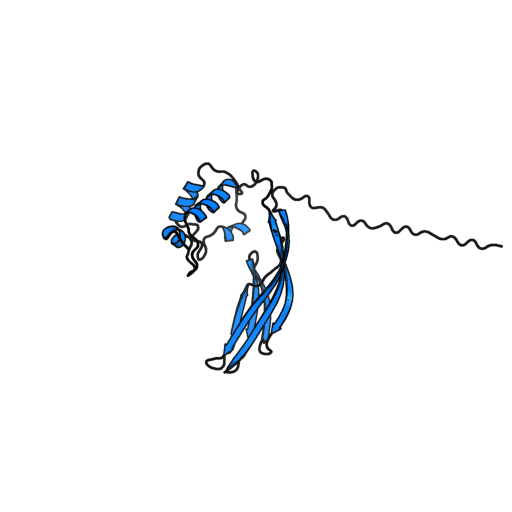TT--TTHHHHHHHHHHHHHSB---SSPPPHHHHHHHTB-

pLDDT: mean 86.14, std 18.64, range [31.25, 98.06]

Foldseek 3Di:
DDDDDDDDDPPPPPPPPPPPPPPPDLQDWDWADKDKDKDKDKDKDFQAPFKDFFDKDKDFDDDDDPFKDKDFPDKDWDPQFPDWDWDDDPPDTIMIITTGGIAGHRGMTMIMTMIIMIGTDTDDRPDFPPQFDDPDDDPVCVVVVDADVLEPCVPPVNVVVLCVQCPPHGGPSSVVSSVVVLCVQEDEDPDDRHRPVVSNVVSYD